Protein AF-A0A954HHP6-F1 (afdb_monomer_lite)

Secondary structure (DSSP, 8-state):
---------TTB----TTTEEEETTEEEEE-SSSS-EEEEEE-SSTTEEEEEETTEEEEEEE--TT--EEEEEESS--EEEEEE-SS-EEEEEEESS-EEE--SS--EEEEEESS-EEEEEESS-EEEEEESS-EEEEEES--EEEEEEE--EEEEEESS-EEEEEEE--EEEEEES--EEE-S-----TTS------------S---SS-----EE-SSS-----TT----SSS---EEE--BS--EEE---PPPS---TT----

Sequence (266 aa):
ATANVTIQLNNIAVPPPASVYQFGTDLVVRGTTSDDTIYVWSGQTAQNVFVWMNGVFYGGFNVPEDGRTVVYGSDGNDQIYATDARSSVAIFGEAGHDRITGGSESDLLDGGDGVDVIWANGGNDTIRGGRERDYLFGNDGNDVILGGEGNDHMEGGAGLDILIGGRGSDYMKGGDDDDLLIGGYTDFDDSEEIGIGLSIAFSAGRSTAERYEAIFGNQNGPALLSPGLNLHDDFEQDIMCGGTGGNLFFVGSTDSPYGTLEDMYV

Foldseek 3Di:
DDDDDDDDLPAADQPPDPQWDDDPLEIEHEADDQEKEWEWADDPDLQWIWIDMPNHTHDTGGRDLPYEYEYEYHQEEYEYHDAHRPHEYEYAPAHYAYEEEAYAEEYEEHNAHDEYEYHNAHYAYEYEQHAEEYEEHQAYEAYEYEDHHYAYEYEQHAYAYEYAQAHHQYEYEDYAEAYEYENAHDPPDPPDDPPVPPPPPPCPDDDPDDDDWDWDFDQDWFPPPPPPDDPDAPPHHYGYIYYHYRYTYTYDHDDDPDDPPDPDDD

Structure (mmCIF, N/CA/C/O backbone):
data_AF-A0A954HHP6-F1
#
_entry.id   AF-A0A954HHP6-F1
#
loop_
_atom_site.group_PDB
_atom_site.id
_atom_site.type_symbol
_atom_site.label_atom_id
_atom_site.label_alt_id
_atom_site.label_comp_id
_atom_site.label_asym_id
_atom_site.label_entity_id
_atom_site.label_seq_id
_atom_site.pdbx_PDB_ins_code
_atom_site.Cartn_x
_atom_site.Cartn_y
_atom_site.Cartn_z
_atom_site.occupancy
_atom_site.B_iso_or_equiv
_atom_site.auth_seq_id
_atom_site.auth_comp_id
_atom_site.auth_asym_id
_atom_site.auth_atom_id
_atom_site.pdbx_PDB_model_num
ATOM 1 N N . ALA A 1 1 ? 19.913 -2.965 36.308 1.00 51.62 1 ALA A N 1
ATOM 2 C CA . ALA A 1 1 ? 18.573 -2.663 36.841 1.00 51.62 1 ALA A CA 1
ATOM 3 C C . ALA A 1 1 ? 17.604 -2.774 35.680 1.00 51.62 1 ALA A C 1
ATOM 5 O O . ALA A 1 1 ? 17.811 -2.094 34.686 1.00 51.62 1 ALA A O 1
ATOM 6 N N . THR A 1 2 ? 16.640 -3.685 35.746 1.00 46.06 2 THR A N 1
ATOM 7 C CA . THR A 1 2 ? 15.555 -3.773 34.765 1.00 46.06 2 THR A CA 1
ATOM 8 C C . THR A 1 2 ? 14.583 -2.633 35.047 1.00 46.06 2 THR A C 1
ATOM 10 O O . THR A 1 2 ? 13.988 -2.572 36.121 1.00 46.06 2 THR A O 1
ATOM 13 N N . ALA A 1 3 ? 14.500 -1.670 34.130 1.00 49.69 3 ALA A N 1
ATOM 14 C CA . ALA A 1 3 ? 13.493 -0.623 34.196 1.00 49.69 3 ALA A CA 1
ATOM 15 C C . ALA A 1 3 ? 12.177 -1.219 33.692 1.00 49.69 3 ALA A C 1
ATOM 17 O O . ALA A 1 3 ? 12.041 -1.518 32.510 1.00 49.69 3 ALA A O 1
ATOM 18 N N . ASN A 1 4 ? 11.226 -1.426 34.599 1.00 46.69 4 ASN A N 1
ATOM 19 C CA . ASN A 1 4 ? 9.867 -1.778 34.215 1.00 46.69 4 ASN A CA 1
ATOM 20 C C . ASN A 1 4 ? 9.158 -0.482 33.818 1.00 46.69 4 ASN A C 1
ATOM 22 O O . ASN A 1 4 ? 8.911 0.373 34.670 1.00 46.69 4 ASN A O 1
ATOM 26 N N . VAL A 1 5 ? 8.867 -0.321 32.529 1.00 52.53 5 VAL A N 1
ATOM 27 C CA . VAL A 1 5 ? 7.983 0.743 32.048 1.00 52.53 5 VAL A CA 1
ATOM 28 C C . VAL A 1 5 ? 6.554 0.236 32.189 1.00 52.53 5 VAL A C 1
ATOM 30 O O . VAL A 1 5 ? 6.144 -0.695 31.502 1.00 52.53 5 VAL A O 1
ATOM 33 N N . THR A 1 6 ? 5.797 0.826 33.109 1.00 48.38 6 THR A N 1
ATOM 34 C CA . THR A 1 6 ? 4.361 0.568 33.238 1.00 48.38 6 THR A CA 1
ATOM 35 C C . THR A 1 6 ? 3.624 1.521 32.306 1.00 48.38 6 THR A C 1
ATOM 37 O O . THR A 1 6 ? 3.528 2.712 32.597 1.00 48.38 6 THR A O 1
ATOM 40 N N . ILE A 1 7 ? 3.100 1.013 31.192 1.00 56.72 7 ILE A N 1
ATOM 41 C CA . ILE A 1 7 ? 2.193 1.779 30.332 1.00 56.72 7 ILE A CA 1
ATOM 42 C C . ILE A 1 7 ? 0.807 1.740 30.987 1.00 56.72 7 ILE A C 1
ATOM 44 O O . ILE A 1 7 ? 0.169 0.691 31.050 1.00 56.72 7 ILE A O 1
ATOM 48 N N . GLN A 1 8 ? 0.351 2.871 31.530 1.00 53.75 8 GLN A N 1
ATOM 49 C CA . GLN A 1 8 ? -1.034 3.023 31.975 1.00 53.75 8 GLN A CA 1
ATOM 50 C C . GLN A 1 8 ? -1.909 3.402 30.777 1.00 53.75 8 GLN A C 1
ATOM 52 O O . GLN A 1 8 ? -1.788 4.498 30.232 1.00 53.75 8 GLN A O 1
ATOM 57 N N . LEU A 1 9 ? -2.804 2.499 30.381 1.00 58.81 9 LEU A N 1
ATOM 58 C CA . LEU A 1 9 ? -3.796 2.734 29.333 1.00 58.81 9 LEU A CA 1
ATOM 59 C C . LEU A 1 9 ? -4.946 3.570 29.909 1.00 58.81 9 LEU A C 1
ATOM 61 O O . LEU A 1 9 ? -5.970 3.042 30.333 1.00 58.81 9 LEU A O 1
ATOM 65 N N . ASN A 1 10 ? -4.754 4.885 29.989 1.00 47.25 10 ASN A N 1
ATOM 66 C CA . ASN A 1 10 ? -5.688 5.781 30.680 1.00 47.25 10 ASN A CA 1
ATOM 67 C C . ASN A 1 10 ? -6.950 6.149 29.876 1.00 47.25 10 ASN A C 1
ATOM 69 O O . ASN A 1 10 ? -7.769 6.897 30.389 1.00 47.25 10 ASN A O 1
ATOM 73 N N . ASN A 1 11 ? -7.143 5.590 28.677 1.00 47.56 11 ASN A N 1
ATOM 74 C CA . ASN A 1 11 ? -8.318 5.796 27.822 1.00 47.56 11 ASN A CA 1
ATOM 75 C C . ASN A 1 11 ? -8.679 4.496 27.079 1.00 47.56 11 ASN A C 1
ATOM 77 O O . ASN A 1 11 ? -8.639 4.449 25.851 1.00 47.56 11 ASN A O 1
ATOM 81 N N . ILE A 1 12 ? -8.998 3.424 27.812 1.00 51.41 12 ILE A N 1
ATOM 82 C CA . ILE A 1 12 ? -9.653 2.257 27.203 1.00 51.41 12 ILE A CA 1
ATOM 83 C C . ILE A 1 12 ? -11.088 2.690 26.900 1.00 51.41 12 ILE A C 1
ATOM 85 O O . ILE A 1 12 ? -11.962 2.631 27.769 1.00 51.41 12 ILE A O 1
ATOM 89 N N . ALA A 1 13 ? -11.321 3.208 25.696 1.00 50.66 13 ALA A N 1
ATOM 90 C CA . ALA A 1 13 ? -12.682 3.336 25.210 1.00 50.66 13 ALA A CA 1
ATOM 91 C C . ALA A 1 13 ? -13.262 1.923 25.091 1.00 50.66 13 ALA A C 1
ATOM 93 O O . ALA A 1 13 ? -12.551 0.988 24.729 1.00 50.66 13 ALA A O 1
ATOM 94 N N . VAL A 1 14 ? -14.548 1.752 25.397 1.00 53.22 14 VAL A N 1
ATOM 95 C CA . VAL A 1 14 ? -15.280 0.622 24.820 1.00 53.22 14 VAL A CA 1
ATOM 96 C C . VAL A 1 14 ? -15.433 1.010 23.355 1.00 53.22 14 VAL A C 1
ATOM 98 O O . VAL A 1 14 ? -16.163 1.971 23.091 1.00 53.22 14 VAL A O 1
ATOM 101 N N . PRO A 1 15 ? -14.689 0.387 22.428 1.00 52.78 15 PRO A N 1
ATOM 102 C CA . PRO A 1 15 ? -14.754 0.799 21.041 1.00 52.78 15 PRO A CA 1
ATOM 103 C C . PRO A 1 15 ? -16.196 0.648 20.541 1.00 52.78 15 PRO A C 1
ATOM 105 O O . PRO A 1 15 ? -16.917 -0.237 21.023 1.00 52.78 15 PRO A O 1
ATOM 108 N N . PRO A 1 16 ? -16.660 1.503 19.611 1.00 55.28 16 PRO A N 1
ATOM 109 C CA . PRO A 1 16 ? -17.898 1.235 18.901 1.00 55.28 16 PRO A CA 1
ATOM 110 C C . PRO A 1 16 ? -17.837 -0.212 18.392 1.00 55.28 16 PRO A C 1
ATOM 112 O O . PRO A 1 16 ? -16.840 -0.581 17.773 1.00 55.28 16 PRO A O 1
ATOM 115 N N . PRO A 1 17 ? -18.855 -1.051 18.646 1.00 56.34 17 PRO A N 1
ATOM 116 C CA . PRO A 1 17 ? -18.781 -2.498 18.417 1.00 56.34 17 PRO A CA 1
ATOM 117 C C . PRO A 1 17 ? -18.595 -2.918 16.945 1.00 56.34 17 PRO A C 1
ATOM 119 O O . PRO A 1 17 ? -18.626 -4.108 16.656 1.00 56.34 17 PRO A O 1
ATOM 122 N N . ALA A 1 18 ? -18.421 -1.964 16.026 1.00 72.00 18 ALA A N 1
ATOM 123 C CA . ALA A 1 18 ? -18.276 -2.184 14.595 1.00 72.00 18 ALA A CA 1
ATOM 124 C C . ALA A 1 18 ? -16.950 -1.680 13.996 1.00 72.00 18 ALA A C 1
ATOM 126 O O . ALA A 1 18 ? -16.663 -2.046 12.863 1.00 72.00 18 ALA A O 1
ATOM 127 N N . SER A 1 19 ? -16.146 -0.866 14.697 1.00 86.44 19 SER A N 1
ATOM 128 C CA . SER A 1 19 ? -14.908 -0.332 14.101 1.00 86.44 19 SER A CA 1
ATOM 129 C C . SER A 1 19 ? -13.690 -1.217 14.334 1.00 86.44 19 SER A C 1
ATOM 131 O O . SER A 1 19 ? -12.805 -1.245 13.494 1.00 86.44 19 SER A O 1
ATOM 133 N N . VAL A 1 20 ? -13.641 -1.979 15.431 1.00 91.00 20 VAL A N 1
ATOM 134 C CA . VAL A 1 20 ? -12.591 -2.983 15.654 1.00 91.00 20 VAL A CA 1
ATOM 135 C C . VAL A 1 20 ? -13.214 -4.272 16.165 1.00 91.00 20 VAL A C 1
ATOM 137 O O . VAL A 1 20 ? -13.820 -4.291 17.239 1.00 91.00 20 VAL A O 1
ATOM 140 N N . TYR A 1 21 ? -13.092 -5.350 15.396 1.00 89.50 21 TYR A N 1
ATOM 141 C CA . TYR A 1 21 ? -13.703 -6.640 15.716 1.00 89.50 21 TYR A CA 1
ATOM 142 C C . TYR A 1 21 ? -12.949 -7.798 15.060 1.00 89.50 21 TYR A C 1
ATOM 144 O O . TYR A 1 21 ? -12.275 -7.620 14.054 1.00 89.50 21 TYR A O 1
ATOM 152 N N . GLN A 1 22 ? -13.083 -9.004 15.616 1.00 89.25 22 GLN A N 1
ATOM 153 C CA . GLN A 1 22 ? -12.581 -10.211 14.958 1.00 89.25 22 GLN A CA 1
ATOM 154 C C . GLN A 1 22 ? -13.627 -10.811 14.025 1.00 89.25 22 GLN A C 1
ATOM 156 O O . GLN A 1 22 ? -14.808 -10.903 14.378 1.00 89.25 22 GLN A O 1
ATOM 161 N N . PHE A 1 23 ? -13.182 -11.264 12.858 1.00 87.81 23 PHE A N 1
ATOM 162 C CA . PHE A 1 23 ? -13.991 -11.987 11.888 1.00 87.81 23 PHE A CA 1
ATOM 163 C C . PHE A 1 23 ? -13.254 -13.256 11.459 1.00 87.81 23 PHE A C 1
ATOM 165 O O . PHE A 1 23 ? -12.294 -13.211 10.700 1.00 87.81 23 PHE A O 1
ATOM 172 N N . GLY A 1 24 ? -13.690 -14.406 11.978 1.00 89.00 24 GLY A N 1
ATOM 173 C CA . GLY A 1 24 ? -12.919 -15.639 11.822 1.00 89.00 24 GLY A CA 1
ATOM 174 C C . GLY A 1 24 ? -11.578 -15.529 12.550 1.00 89.00 24 GLY A C 1
ATOM 175 O O . GLY A 1 24 ? -11.560 -15.277 13.755 1.00 89.00 24 GLY A O 1
ATOM 176 N N . THR A 1 25 ? -10.483 -15.738 11.824 1.00 89.81 25 THR A N 1
ATOM 177 C CA . THR A 1 25 ? -9.101 -15.581 12.304 1.00 89.81 25 THR A CA 1
ATOM 178 C C . THR A 1 25 ? -8.586 -14.151 12.154 1.00 89.81 25 THR A C 1
ATOM 180 O O . THR A 1 25 ? -7.572 -13.808 12.753 1.00 89.81 25 THR A O 1
ATOM 183 N N . ASP A 1 26 ? -9.295 -13.292 11.424 1.00 90.69 26 ASP A N 1
ATOM 184 C CA . ASP A 1 26 ? -8.817 -11.952 11.107 1.00 90.69 26 ASP A CA 1
ATOM 185 C C . ASP A 1 26 ? -9.252 -10.924 12.150 1.00 90.69 26 ASP A C 1
ATOM 187 O O . ASP A 1 26 ? -10.326 -11.015 12.757 1.00 90.69 26 ASP A O 1
ATOM 191 N N . LEU A 1 27 ? -8.420 -9.903 12.336 1.00 91.94 27 LEU A N 1
ATOM 192 C CA . LEU A 1 27 ? -8.777 -8.676 13.036 1.00 91.94 27 LEU A CA 1
ATOM 193 C C . LEU A 1 27 ? -9.144 -7.619 12.004 1.00 91.94 27 LEU A C 1
ATOM 195 O O . LEU A 1 27 ? -8.311 -7.242 11.193 1.00 91.94 27 LEU A O 1
ATOM 199 N N . VAL A 1 28 ? -10.365 -7.104 12.070 1.00 93.88 28 VAL A N 1
ATOM 200 C CA . VAL A 1 28 ? -10.833 -6.025 11.202 1.00 93.88 28 VAL A CA 1
ATOM 201 C C . VAL A 1 28 ? -10.814 -4.711 11.972 1.00 93.88 28 VAL A C 1
ATOM 203 O O . VAL A 1 28 ? -11.353 -4.629 13.078 1.00 93.88 28 VAL A O 1
ATOM 206 N N . VAL A 1 29 ? -10.216 -3.690 11.367 1.00 94.75 29 VAL A N 1
ATOM 207 C CA . VAL A 1 29 ? -10.132 -2.303 11.830 1.00 94.75 29 VAL A CA 1
ATOM 208 C C . VAL A 1 29 ? -10.746 -1.415 10.747 1.00 94.75 29 VAL A C 1
ATOM 210 O O . VAL A 1 29 ? -10.430 -1.575 9.577 1.00 94.75 29 VAL A O 1
ATOM 213 N N . ARG A 1 30 ? -11.644 -0.503 11.114 1.00 95.50 30 ARG A N 1
ATOM 214 C CA . ARG A 1 30 ? -12.317 0.429 10.199 1.00 95.50 30 ARG A CA 1
ATOM 215 C C . ARG A 1 30 ? -12.231 1.846 10.745 1.00 95.50 30 ARG A C 1
ATOM 217 O O . ARG A 1 30 ? -12.527 2.025 11.933 1.00 95.50 30 ARG A O 1
ATOM 224 N N . GLY A 1 31 ? -11.885 2.810 9.893 1.00 93.06 31 GLY A N 1
ATOM 225 C CA . GLY A 1 31 ? -11.936 4.237 10.196 1.00 93.06 31 GLY A CA 1
ATOM 226 C C . GLY A 1 31 ? -13.278 4.641 10.803 1.00 93.06 31 GLY A C 1
ATOM 227 O O . GLY A 1 31 ? -14.326 4.022 10.585 1.00 93.06 31 GLY A O 1
ATOM 228 N N . THR A 1 32 ? -13.231 5.637 11.680 1.00 90.50 32 THR A N 1
ATOM 229 C CA . THR A 1 32 ? -14.391 6.083 12.470 1.00 90.50 32 THR A CA 1
ATOM 230 C C . THR A 1 32 ? -14.888 7.462 12.077 1.00 90.50 32 THR A C 1
ATOM 232 O O . THR A 1 32 ? -15.969 7.875 12.513 1.00 90.50 32 THR A O 1
ATOM 235 N N . THR A 1 33 ? -14.105 8.174 11.284 1.00 92.50 33 THR A N 1
ATOM 236 C CA . THR A 1 33 ? -14.363 9.511 10.772 1.00 92.50 33 THR A CA 1
ATOM 237 C C . THR A 1 33 ? -14.120 9.517 9.262 1.00 92.50 33 THR A C 1
ATOM 239 O O . THR A 1 33 ? -14.232 8.470 8.638 1.00 92.50 33 THR A O 1
ATOM 242 N N . SER A 1 34 ? -13.932 10.696 8.670 1.00 94.12 34 SER A N 1
ATOM 243 C CA . SER A 1 34 ? -13.463 10.819 7.288 1.00 94.12 34 SER A CA 1
ATOM 244 C C . SER A 1 34 ? -11.946 10.941 7.188 1.00 94.12 34 SER A C 1
ATOM 246 O O . SER A 1 34 ? -11.409 10.649 6.149 1.00 94.12 34 SER A O 1
ATOM 248 N N . ASP A 1 35 ? -11.271 11.482 8.206 1.00 97.12 35 ASP A N 1
ATOM 249 C CA . ASP A 1 35 ? -9.808 11.564 8.224 1.00 97.12 35 ASP A CA 1
ATOM 250 C C . ASP A 1 35 ? -9.349 10.928 9.543 1.00 97.12 35 ASP A C 1
ATOM 252 O O . ASP A 1 35 ? -9.474 11.515 10.627 1.00 97.12 35 ASP A O 1
ATOM 256 N N . ASP A 1 36 ? -8.856 9.705 9.466 1.00 96.25 36 ASP A N 1
ATOM 257 C CA . ASP A 1 36 ? -8.451 8.859 10.570 1.00 96.25 36 ASP A CA 1
ATOM 258 C C . ASP A 1 36 ? -6.925 8.702 10.615 1.00 96.25 36 ASP A C 1
ATOM 260 O O . ASP A 1 36 ? -6.218 8.583 9.620 1.00 96.25 36 ASP A O 1
ATOM 264 N N . THR A 1 37 ? -6.377 8.665 11.826 1.00 97.31 37 THR A N 1
ATOM 265 C CA . THR A 1 37 ? -5.000 8.214 12.061 1.00 97.31 37 THR A CA 1
ATOM 266 C C . THR A 1 37 ? -5.040 6.880 12.784 1.00 97.31 37 THR A C 1
ATOM 268 O O . THR A 1 37 ? -5.404 6.838 13.964 1.00 97.31 37 THR A O 1
ATOM 271 N N . ILE A 1 38 ? -4.650 5.807 12.102 1.00 95.81 38 ILE A N 1
ATOM 272 C CA . ILE A 1 38 ? -4.712 4.422 12.567 1.00 95.81 38 ILE A CA 1
ATOM 273 C C . ILE A 1 38 ? -3.291 3.892 12.777 1.00 95.81 38 ILE A C 1
ATOM 275 O O . ILE A 1 38 ? -2.442 3.959 11.895 1.00 95.81 38 ILE A O 1
ATOM 279 N N . TYR A 1 39 ? -3.040 3.315 13.948 1.00 94.75 39 TYR A N 1
ATOM 280 C CA . TYR A 1 39 ? -1.816 2.582 14.251 1.00 94.75 39 TYR A CA 1
ATOM 281 C C . TYR A 1 39 ? -2.158 1.131 14.562 1.00 94.75 39 TYR A C 1
ATOM 283 O O . TYR A 1 39 ? -2.906 0.848 15.506 1.00 94.75 39 TYR A O 1
ATOM 291 N N . VAL A 1 40 ? -1.552 0.223 13.808 1.00 92.44 40 VAL A N 1
ATOM 292 C CA . VAL A 1 40 ? -1.553 -1.217 14.052 1.00 92.44 40 VAL A CA 1
ATOM 293 C C . VAL A 1 40 ? -0.137 -1.623 14.431 1.00 92.44 40 VAL A C 1
ATOM 295 O O . VAL A 1 40 ? 0.816 -1.420 13.688 1.00 92.44 40 VAL A O 1
ATOM 298 N N . TRP A 1 41 ? 0.018 -2.191 15.621 1.00 89.31 41 TRP A N 1
ATOM 299 C CA . TRP A 1 41 ? 1.330 -2.521 16.167 1.00 89.31 41 TRP A CA 1
ATOM 300 C C . TRP A 1 41 ? 1.350 -3.949 16.690 1.00 89.31 41 TRP A C 1
ATOM 302 O O . TRP A 1 41 ? 0.496 -4.310 17.500 1.00 89.31 41 TRP A O 1
ATOM 312 N N . SER A 1 42 ? 2.334 -4.760 16.293 1.00 84.00 42 SER A N 1
ATOM 313 C CA . SER A 1 42 ? 2.547 -6.068 16.920 1.00 84.00 42 SER A CA 1
ATOM 314 C C . SER A 1 42 ? 3.609 -5.984 18.007 1.00 84.00 42 SER A C 1
ATOM 316 O O . SER A 1 42 ? 4.701 -5.449 17.816 1.00 84.00 42 SER A O 1
ATOM 318 N N . GLY A 1 43 ? 3.301 -6.566 19.166 1.00 72.00 43 GLY A N 1
ATOM 319 C CA . GLY A 1 43 ? 4.235 -6.629 20.283 1.00 72.00 43 GLY A CA 1
ATOM 320 C C . GLY A 1 43 ? 5.392 -7.603 20.068 1.00 72.00 43 GLY A C 1
ATOM 321 O O . GLY A 1 43 ? 5.932 -7.772 18.980 1.00 72.00 43 GLY A O 1
ATOM 322 N N . GLN A 1 44 ? 5.788 -8.296 21.137 1.00 72.94 44 GLN A N 1
ATOM 323 C CA . GLN A 1 44 ? 6.878 -9.286 21.092 1.00 72.94 44 GLN A CA 1
ATOM 324 C C . GLN A 1 44 ? 6.561 -10.519 20.220 1.00 72.94 44 GLN A C 1
ATOM 326 O O . GLN A 1 44 ? 7.426 -11.365 20.018 1.00 72.94 44 GLN A O 1
ATOM 331 N N . THR A 1 45 ? 5.324 -10.646 19.740 1.00 76.19 45 THR A N 1
ATOM 332 C CA . THR A 1 45 ? 4.828 -11.769 18.940 1.00 76.19 45 THR A CA 1
ATOM 333 C C . THR A 1 45 ? 3.906 -11.240 17.847 1.00 76.19 45 THR A C 1
ATOM 335 O O . THR A 1 45 ? 3.106 -10.351 18.140 1.00 76.19 45 THR A O 1
ATOM 338 N N . ALA A 1 46 ? 3.935 -11.859 16.664 1.00 73.75 46 ALA A N 1
ATOM 339 C CA . ALA A 1 46 ? 3.001 -11.609 15.557 1.00 73.75 46 ALA A CA 1
ATOM 340 C C . ALA A 1 46 ? 1.528 -11.652 15.986 1.00 73.75 46 ALA A C 1
ATOM 342 O O . ALA A 1 46 ? 0.719 -10.839 15.569 1.00 73.75 46 ALA A O 1
ATOM 343 N N . GLN A 1 47 ? 1.202 -12.549 16.915 1.00 81.00 47 GLN A N 1
ATOM 344 C CA . GLN A 1 47 ? -0.178 -12.769 17.322 1.00 81.00 47 GLN A CA 1
ATOM 345 C C . GLN A 1 47 ? -0.752 -11.685 18.238 1.00 81.00 47 GLN A C 1
ATOM 347 O O . GLN A 1 47 ? -1.948 -11.687 18.478 1.00 81.00 47 GLN A O 1
ATOM 352 N N . ASN A 1 48 ? 0.058 -10.794 18.819 1.00 86.31 48 ASN A N 1
ATOM 353 C CA . ASN A 1 48 ? -0.440 -9.791 19.766 1.00 86.31 48 ASN A CA 1
ATOM 354 C C . ASN A 1 48 ? -0.439 -8.419 19.103 1.00 86.31 48 ASN A C 1
ATOM 356 O O . ASN A 1 48 ? 0.568 -7.706 19.158 1.00 86.31 48 ASN A O 1
ATOM 360 N N . VAL A 1 49 ? -1.582 -8.075 18.516 1.00 88.69 49 VAL A N 1
ATOM 361 C CA . VAL A 1 49 ? -1.798 -6.841 17.762 1.00 88.69 49 VAL A CA 1
ATOM 362 C C . VAL A 1 49 ? -2.494 -5.813 18.641 1.00 88.69 49 VAL A C 1
ATOM 364 O O . VAL A 1 49 ? -3.482 -6.108 19.305 1.00 88.69 49 VAL A O 1
ATOM 367 N N . PHE A 1 50 ? -1.989 -4.592 18.654 1.00 89.12 50 PHE A N 1
ATOM 368 C CA . PHE A 1 50 ? -2.528 -3.471 19.403 1.00 89.12 50 PHE A CA 1
ATOM 369 C C . PHE A 1 50 ? -2.993 -2.398 18.428 1.00 89.12 50 PHE A C 1
ATOM 371 O O . PHE A 1 50 ? -2.274 -2.072 17.485 1.00 89.12 50 PHE A O 1
ATOM 378 N N . VAL A 1 51 ? -4.180 -1.844 18.675 1.00 91.06 51 VAL A N 1
ATOM 379 C CA . VAL A 1 51 ? -4.802 -0.862 17.779 1.00 91.06 51 VAL A CA 1
ATOM 380 C C . VAL A 1 51 ? -4.995 0.468 18.499 1.00 91.06 51 VAL A C 1
ATOM 382 O O . VAL A 1 51 ? -5.622 0.528 19.564 1.00 91.06 51 VAL A O 1
ATOM 385 N N . TRP A 1 52 ? -4.492 1.542 17.894 1.00 91.56 52 TRP A N 1
ATOM 386 C CA . TRP A 1 52 ? -4.860 2.919 18.219 1.00 91.56 52 TRP A CA 1
ATOM 387 C C . TRP A 1 52 ? -5.488 3.579 17.005 1.00 91.56 52 TRP A C 1
ATOM 389 O O . TRP A 1 52 ? -5.052 3.360 15.883 1.00 91.56 52 TRP A O 1
ATOM 399 N N . MET A 1 53 ? -6.479 4.426 17.240 1.00 92.00 53 MET A N 1
ATOM 400 C CA . MET A 1 53 ? -7.108 5.207 16.184 1.00 92.00 53 MET A CA 1
ATOM 401 C C . MET A 1 53 ? -7.547 6.551 16.753 1.00 92.00 53 MET A C 1
ATOM 403 O O . MET A 1 53 ? -8.142 6.604 17.832 1.00 92.00 53 MET A O 1
ATOM 407 N N . ASN A 1 54 ? -7.183 7.642 16.081 1.00 92.12 54 ASN A N 1
ATOM 408 C CA . ASN A 1 54 ? -7.482 9.023 16.487 1.00 92.12 54 ASN A CA 1
ATOM 409 C C . ASN A 1 54 ? -7.080 9.337 17.940 1.00 92.12 54 ASN A C 1
ATOM 411 O O . ASN A 1 54 ? -7.789 10.012 18.687 1.00 92.12 54 ASN A O 1
ATOM 415 N N . GLY A 1 55 ? -5.938 8.795 18.376 1.00 88.19 55 GLY A N 1
ATOM 416 C CA . GLY A 1 55 ? -5.418 8.955 19.739 1.00 88.19 55 GLY A CA 1
ATOM 417 C C . GLY A 1 55 ? -6.139 8.131 20.816 1.00 88.19 55 GLY A C 1
ATOM 418 O O . GLY A 1 55 ? -5.795 8.232 21.997 1.00 88.19 55 GLY A O 1
ATOM 419 N N . VAL A 1 56 ? -7.111 7.298 20.440 1.00 86.94 56 VAL A N 1
ATOM 420 C CA . VAL A 1 56 ? -7.830 6.382 21.335 1.00 86.94 56 VAL A CA 1
ATOM 421 C C . VAL A 1 56 ? -7.239 4.981 21.218 1.00 86.94 56 VAL A C 1
ATOM 423 O O . VAL A 1 56 ? -6.965 4.508 20.120 1.00 86.94 56 VAL A O 1
ATOM 426 N N . PHE A 1 57 ? -7.043 4.304 22.351 1.00 87.25 57 PHE A N 1
ATOM 427 C CA . PHE A 1 57 ? -6.611 2.908 22.370 1.00 87.25 57 PHE A CA 1
ATOM 428 C C . PHE A 1 57 ? -7.818 1.971 22.301 1.00 87.25 57 PHE A C 1
ATOM 430 O O . PHE A 1 57 ? -8.699 2.042 23.161 1.00 87.25 57 PHE A O 1
ATOM 437 N N . TYR A 1 58 ? -7.829 1.077 21.315 1.00 86.50 58 TYR A N 1
ATOM 438 C CA . TYR A 1 58 ? -8.936 0.152 21.053 1.00 86.50 58 TYR A CA 1
ATOM 439 C C . TYR A 1 58 ? -8.748 -1.214 21.715 1.00 86.50 58 TYR A C 1
ATOM 441 O O . TYR A 1 58 ? -9.730 -1.899 21.995 1.00 86.50 58 TYR A O 1
ATOM 449 N N . GLY A 1 59 ? -7.508 -1.602 22.017 1.00 84.25 59 GLY A N 1
ATOM 450 C CA . GLY A 1 59 ? -7.220 -2.856 22.705 1.00 84.25 59 GLY A CA 1
ATOM 451 C C . GLY A 1 59 ? -6.020 -3.601 22.139 1.00 84.25 59 GLY A C 1
ATOM 452 O O . GLY A 1 59 ? -5.430 -3.206 21.135 1.00 84.25 59 GLY A O 1
ATOM 453 N N . GLY A 1 60 ? -5.666 -4.679 22.839 1.00 86.06 60 GLY A N 1
ATOM 454 C CA . GLY A 1 60 ? -4.779 -5.723 22.340 1.00 86.06 60 GLY A CA 1
ATOM 455 C C . GLY A 1 60 ? -5.613 -6.940 21.947 1.00 86.06 60 GLY A C 1
ATOM 456 O O . GLY A 1 60 ? -6.469 -7.377 22.720 1.00 86.06 60 GLY A O 1
ATOM 457 N N . PHE A 1 61 ? -5.358 -7.476 20.765 1.00 87.06 61 PHE A N 1
ATOM 458 C CA . PHE A 1 61 ? -6.098 -8.554 20.132 1.00 87.06 61 PHE A CA 1
ATOM 459 C C . PHE A 1 61 ? -5.141 -9.697 19.819 1.00 87.06 61 PHE A C 1
ATOM 461 O O . PHE A 1 61 ? -4.001 -9.470 19.411 1.00 87.06 61 PHE A O 1
ATOM 468 N N . ASN A 1 62 ? -5.608 -10.927 20.030 1.00 87.81 62 ASN A N 1
ATOM 469 C CA . ASN A 1 62 ? -4.856 -12.106 19.637 1.00 87.81 62 ASN A CA 1
ATOM 470 C C . ASN A 1 62 ? -5.254 -12.502 18.210 1.00 87.81 62 ASN A C 1
ATOM 472 O O . ASN A 1 62 ? -6.356 -13.012 18.025 1.00 87.81 62 ASN A O 1
ATOM 476 N N . VAL A 1 63 ? -4.398 -12.231 17.229 1.00 87.69 63 VAL A N 1
ATOM 477 C CA . VAL A 1 63 ? -4.574 -12.646 15.831 1.00 87.69 63 VAL A CA 1
ATOM 478 C C . VAL A 1 63 ? -3.838 -13.976 15.643 1.00 87.69 63 VAL A C 1
ATOM 480 O O . VAL A 1 63 ? -2.627 -14.019 15.848 1.00 87.69 63 VAL A O 1
ATOM 483 N N . PRO A 1 64 ? -4.532 -15.086 15.345 1.00 86.31 64 PRO A N 1
ATOM 484 C CA . PRO A 1 64 ? -3.899 -16.366 15.033 1.00 86.31 64 PRO A CA 1
ATOM 485 C C . PRO A 1 64 ? -2.869 -16.273 13.894 1.00 86.31 64 PRO A C 1
ATOM 487 O O . PRO A 1 64 ? -2.908 -15.351 13.092 1.00 86.31 64 PRO A O 1
ATOM 490 N N . GLU A 1 65 ? -1.962 -17.250 13.799 1.00 84.25 65 GLU A N 1
ATOM 491 C CA . GLU A 1 65 ? -0.940 -17.312 12.732 1.00 84.25 65 GLU A CA 1
ATOM 492 C C . GLU A 1 65 ? -1.522 -17.408 11.316 1.00 84.25 65 GLU A C 1
ATOM 494 O O . GLU A 1 65 ? -0.888 -16.965 10.366 1.00 84.25 65 GLU A O 1
ATOM 499 N N . ASP A 1 66 ? -2.707 -18.002 11.175 1.00 85.56 66 ASP A N 1
ATOM 500 C CA . ASP A 1 66 ? -3.465 -18.083 9.925 1.00 85.56 66 ASP A CA 1
ATOM 501 C C . ASP A 1 66 ? -4.415 -16.892 9.720 1.00 85.56 66 ASP A C 1
ATOM 503 O O . ASP A 1 66 ? -5.160 -16.856 8.743 1.00 85.56 66 ASP A O 1
ATOM 507 N N . GLY A 1 67 ? -4.404 -15.932 10.646 1.00 85.38 67 GLY A N 1
ATOM 508 C CA . GLY A 1 67 ? -5.169 -14.698 10.581 1.00 85.38 67 GLY A CA 1
ATOM 509 C C . GLY A 1 67 ? -4.343 -13.507 10.112 1.00 85.38 67 GLY A C 1
ATOM 510 O O . GLY A 1 67 ? -3.113 -13.489 10.173 1.00 85.38 67 GLY A O 1
ATOM 511 N N . ARG A 1 68 ? -5.055 -12.470 9.687 1.00 88.44 68 ARG A N 1
ATOM 512 C CA . ARG A 1 68 ? -4.513 -11.199 9.207 1.00 88.44 68 ARG A CA 1
ATOM 513 C C . ARG A 1 68 ? -5.141 -10.023 9.943 1.00 88.44 68 ARG A C 1
ATOM 515 O O . ARG A 1 68 ? -6.281 -10.099 10.400 1.00 88.44 68 ARG A O 1
ATOM 522 N N . THR A 1 69 ? -4.420 -8.905 10.020 1.00 92.94 69 THR A N 1
ATOM 523 C CA . THR A 1 69 ? -5.060 -7.623 10.353 1.00 92.94 69 THR A CA 1
ATOM 524 C C . THR A 1 69 ? -5.498 -6.926 9.072 1.00 92.94 69 THR A C 1
ATOM 526 O O . THR A 1 69 ? -4.669 -6.631 8.217 1.00 92.94 69 THR A O 1
ATOM 529 N N . VAL A 1 70 ? -6.797 -6.685 8.939 1.00 94.44 70 VAL A N 1
ATOM 530 C CA . VAL A 1 70 ? -7.410 -5.966 7.824 1.00 94.44 70 VAL A CA 1
ATOM 531 C C . VAL A 1 70 ? -7.796 -4.576 8.306 1.00 94.44 70 VAL A C 1
ATOM 533 O O . VAL A 1 70 ? -8.554 -4.446 9.268 1.00 94.44 70 VAL A O 1
ATOM 536 N N . VAL A 1 71 ? -7.281 -3.546 7.653 1.00 96.50 71 VAL A N 1
ATOM 537 C CA . VAL A 1 71 ? -7.530 -2.145 7.969 1.00 96.50 71 VAL A CA 1
ATOM 538 C C . VAL A 1 71 ? -8.234 -1.502 6.789 1.00 96.50 71 VAL A C 1
ATOM 540 O O . VAL A 1 71 ? -7.763 -1.586 5.663 1.00 96.50 71 VAL A O 1
ATOM 543 N N . TYR A 1 72 ? -9.350 -0.855 7.075 1.00 97.12 72 TYR A N 1
ATOM 544 C CA . TYR A 1 72 ? -10.030 0.050 6.167 1.00 97.12 72 TYR A CA 1
ATOM 545 C C . TYR A 1 72 ? -9.871 1.455 6.733 1.00 97.12 72 TYR A C 1
ATOM 547 O O . TYR A 1 72 ? -10.143 1.650 7.926 1.00 97.12 72 TYR A O 1
ATOM 555 N N . GLY A 1 73 ? -9.435 2.392 5.901 1.00 95.38 73 GLY A N 1
ATOM 556 C CA . GLY A 1 73 ? -9.540 3.817 6.157 1.00 95.38 73 GLY A CA 1
ATOM 557 C C . GLY A 1 73 ? -11.007 4.245 6.159 1.00 95.38 73 GLY A C 1
ATOM 558 O O . GLY A 1 73 ? -11.812 3.777 6.982 1.00 95.38 73 GLY A O 1
ATOM 559 N N . SER A 1 74 ? -11.357 5.127 5.238 1.00 95.38 74 SER A N 1
ATOM 560 C CA . SER A 1 74 ? -12.652 5.776 5.091 1.00 95.38 74 SER A CA 1
ATOM 561 C C . SER A 1 74 ? -12.670 6.605 3.795 1.00 95.38 74 SER A C 1
ATOM 563 O O . SER A 1 74 ? -11.798 6.464 2.958 1.00 95.38 74 SER A O 1
ATOM 565 N N . ASP A 1 75 ? -13.672 7.466 3.603 1.00 95.62 75 ASP A N 1
ATOM 566 C CA . ASP A 1 75 ? -13.794 8.273 2.376 1.00 95.62 75 ASP A CA 1
ATOM 567 C C . ASP A 1 75 ? -12.939 9.572 2.381 1.00 95.62 75 ASP A C 1
ATOM 569 O O . ASP A 1 75 ? -13.224 10.496 1.608 1.00 95.62 75 ASP A O 1
ATOM 573 N N . GLY A 1 76 ? -11.988 9.745 3.301 1.00 97.38 76 GLY A N 1
ATOM 574 C CA . GLY A 1 76 ? -11.119 10.928 3.324 1.00 97.38 76 GLY A CA 1
ATOM 575 C C . GLY A 1 76 ? -9.664 10.587 3.625 1.00 97.38 76 GLY A C 1
ATOM 576 O O . GLY A 1 76 ? -9.237 9.468 3.439 1.00 97.38 76 GLY A O 1
ATOM 577 N N . ASN A 1 77 ? -8.865 11.584 4.010 1.00 98.50 77 ASN A N 1
ATOM 578 C CA . ASN A 1 77 ? -7.405 11.478 3.977 1.00 98.50 77 ASN A CA 1
ATOM 579 C C . ASN A 1 77 ? -6.874 10.822 5.251 1.00 98.50 77 ASN A C 1
ATOM 581 O O . ASN A 1 77 ? -6.670 11.474 6.288 1.00 98.50 77 ASN A O 1
ATOM 585 N N . ASP A 1 78 ? -6.588 9.541 5.144 1.00 98.56 78 ASP A N 1
ATOM 586 C CA . ASP A 1 78 ? -6.214 8.686 6.245 1.00 98.56 78 ASP A CA 1
ATOM 587 C C . ASP A 1 78 ? -4.696 8.541 6.383 1.00 98.56 78 ASP A C 1
ATOM 589 O O . ASP A 1 78 ? -3.894 8.672 5.456 1.00 98.56 78 ASP A O 1
ATOM 593 N N . GLN A 1 79 ? -4.260 8.292 7.613 1.00 98.44 79 GLN A N 1
ATOM 594 C CA . GLN A 1 79 ? -2.875 7.964 7.937 1.00 98.44 79 GLN A CA 1
ATOM 595 C C . GLN A 1 79 ? -2.851 6.615 8.636 1.00 98.44 79 GLN A C 1
ATOM 597 O O . GLN A 1 79 ? -3.277 6.502 9.788 1.00 98.44 79 GLN A O 1
ATOM 602 N N . ILE A 1 80 ? -2.332 5.595 7.962 1.00 98.00 80 ILE A N 1
ATOM 603 C CA . ILE A 1 80 ? -2.364 4.212 8.430 1.00 98.00 80 ILE A CA 1
ATOM 604 C C . ILE A 1 80 ? -0.935 3.701 8.595 1.00 98.00 80 ILE A C 1
ATOM 606 O O . ILE A 1 80 ? -0.167 3.625 7.641 1.00 98.00 80 ILE A O 1
ATOM 610 N N . TYR A 1 81 ? -0.580 3.325 9.822 1.00 96.62 81 TYR A N 1
ATOM 611 C CA . TYR A 1 81 ? 0.761 2.872 10.183 1.00 96.62 81 TYR A CA 1
ATOM 612 C C . TYR A 1 81 ? 0.737 1.443 10.730 1.00 96.62 81 TYR A C 1
ATOM 614 O O . TYR A 1 81 ? 0.247 1.211 11.838 1.00 96.62 81 TYR A O 1
ATOM 622 N N . ALA A 1 82 ? 1.333 0.509 9.990 1.00 92.44 82 ALA A N 1
ATOM 623 C CA . ALA A 1 82 ? 1.536 -0.890 10.369 1.00 92.44 82 ALA A CA 1
ATOM 624 C C . ALA A 1 82 ? 3.025 -1.261 10.562 1.00 92.44 82 ALA A C 1
ATOM 626 O O . ALA A 1 82 ? 3.366 -2.436 10.603 1.00 92.44 82 ALA A O 1
ATOM 627 N N . THR A 1 83 ? 3.910 -0.275 10.765 1.00 77.00 83 THR A N 1
ATOM 628 C CA . THR A 1 83 ? 5.390 -0.397 10.730 1.00 77.00 83 THR A CA 1
ATOM 629 C C . THR A 1 83 ? 6.028 -1.478 11.609 1.00 77.00 83 THR A C 1
ATOM 631 O O . THR A 1 83 ? 7.164 -1.871 11.378 1.00 77.00 83 THR A O 1
ATOM 634 N N . ASP A 1 84 ? 5.349 -1.916 12.666 1.00 71.94 84 ASP A N 1
ATOM 635 C CA . ASP A 1 84 ? 5.833 -2.943 13.602 1.00 71.94 84 ASP A CA 1
ATOM 636 C C . ASP A 1 84 ? 4.948 -4.201 13.568 1.00 71.94 84 ASP A C 1
ATOM 638 O O . ASP A 1 84 ? 4.984 -5.027 14.489 1.00 71.94 84 ASP A O 1
ATOM 642 N N . ALA A 1 85 ? 4.086 -4.335 12.560 1.00 71.25 85 ALA A N 1
ATOM 643 C CA . ALA A 1 85 ? 3.306 -5.538 12.348 1.00 71.25 85 ALA A CA 1
ATOM 644 C C . ALA A 1 85 ? 4.255 -6.689 11.994 1.00 71.25 85 ALA A C 1
ATOM 646 O O . ALA A 1 85 ? 5.020 -6.626 11.040 1.00 71.25 85 ALA A O 1
ATOM 647 N N . ARG A 1 86 ? 4.218 -7.746 12.810 1.00 76.81 86 ARG A N 1
ATOM 648 C CA . ARG A 1 86 ? 4.992 -8.988 12.610 1.00 76.81 86 ARG A CA 1
ATOM 649 C C . ARG A 1 86 ? 4.153 -10.069 11.923 1.00 76.81 86 ARG A C 1
ATOM 651 O O . ARG A 1 86 ? 4.436 -11.255 12.045 1.00 76.81 86 ARG A O 1
ATOM 658 N N . SER A 1 87 ? 3.053 -9.652 11.318 1.00 82.88 87 SER A N 1
ATOM 659 C CA . SER A 1 87 ? 2.066 -10.465 10.620 1.00 82.88 87 SER A CA 1
ATOM 660 C C . SER A 1 87 ? 1.618 -9.675 9.406 1.00 82.88 87 SER A C 1
ATOM 662 O O . SER A 1 87 ? 1.461 -8.460 9.543 1.00 82.88 87 SER A O 1
ATOM 664 N N . SER A 1 88 ? 1.312 -10.364 8.306 1.00 86.25 88 SER A N 1
ATOM 665 C CA . SER A 1 88 ? 0.766 -9.715 7.114 1.00 86.25 88 SER A CA 1
ATOM 666 C C . SER A 1 88 ? -0.441 -8.847 7.459 1.00 86.25 88 SER A C 1
ATOM 668 O O . SER A 1 88 ? -1.334 -9.296 8.201 1.00 86.25 88 SER A O 1
ATOM 670 N N . VAL A 1 89 ? -0.508 -7.661 6.876 1.00 92.50 89 VAL A N 1
ATOM 671 C CA . VAL A 1 89 ? -1.669 -6.778 6.911 1.00 92.50 89 VAL A CA 1
ATOM 672 C C . VAL A 1 89 ? -2.332 -6.695 5.536 1.00 92.50 89 VAL A C 1
ATOM 674 O O . VAL A 1 89 ? -1.725 -6.954 4.501 1.00 92.50 89 VAL A O 1
ATOM 677 N N . ALA A 1 90 ? -3.628 -6.394 5.527 1.00 94.94 90 ALA A N 1
ATOM 678 C CA . ALA A 1 90 ? -4.304 -5.859 4.350 1.00 94.94 90 ALA A CA 1
ATOM 679 C C . ALA A 1 90 ? -4.785 -4.458 4.703 1.00 94.94 90 ALA A C 1
ATOM 681 O O . ALA A 1 90 ? -5.520 -4.318 5.678 1.00 94.94 90 ALA A O 1
ATOM 682 N N . ILE A 1 91 ? -4.363 -3.447 3.958 1.00 97.38 91 ILE A N 1
ATOM 683 C CA . ILE A 1 91 ? -4.743 -2.057 4.185 1.00 97.38 91 ILE A CA 1
ATOM 684 C C . ILE A 1 91 ? -5.419 -1.538 2.923 1.00 97.38 91 ILE A C 1
ATOM 686 O O . ILE A 1 91 ? -4.858 -1.667 1.841 1.00 97.38 91 ILE A O 1
ATOM 690 N N . PHE A 1 92 ? -6.599 -0.956 3.098 1.00 97.81 92 PHE A N 1
ATOM 691 C CA . PHE A 1 92 ? -7.370 -0.282 2.062 1.00 97.81 92 PHE A CA 1
ATOM 692 C C . PHE A 1 92 ? -7.574 1.169 2.506 1.00 97.81 92 PHE A C 1
ATOM 694 O O . PHE A 1 92 ? -8.182 1.384 3.562 1.00 97.81 92 PHE A O 1
ATOM 701 N N . GLY A 1 93 ? -7.020 2.126 1.761 1.00 97.75 93 GLY A N 1
ATOM 702 C CA . GLY A 1 93 ? -7.221 3.563 1.970 1.00 97.75 93 GLY A CA 1
ATOM 703 C C . GLY A 1 93 ? -8.669 3.967 1.701 1.00 97.75 93 GLY A C 1
ATOM 704 O O . GLY A 1 93 ? -9.306 4.547 2.574 1.00 97.75 93 GLY A O 1
ATOM 705 N N . GLU A 1 94 ? -9.233 3.408 0.623 1.00 97.56 94 GLU A N 1
ATOM 706 C CA . GLU A 1 94 ? -10.586 3.633 0.092 1.00 97.56 94 GLU A CA 1
ATOM 707 C C . GLU A 1 94 ? -10.656 4.884 -0.784 1.00 97.56 94 GLU A C 1
ATOM 709 O O . GLU A 1 94 ? -10.337 4.785 -1.962 1.00 97.56 94 GLU A O 1
ATOM 714 N N . ALA A 1 95 ? -11.116 6.027 -0.288 1.00 96.75 95 ALA A N 1
ATOM 715 C CA . ALA A 1 95 ? -11.089 7.266 -1.061 1.00 96.75 95 ALA A CA 1
ATOM 716 C C . ALA A 1 95 ? -10.431 8.350 -0.225 1.00 96.75 95 ALA A C 1
ATOM 718 O O . ALA A 1 95 ? -10.728 8.454 0.954 1.00 96.75 95 ALA A O 1
ATOM 719 N N . GLY A 1 96 ? -9.632 9.224 -0.824 1.00 98.25 96 GLY A N 1
ATOM 720 C CA . GLY A 1 96 ? -8.898 10.223 -0.062 1.00 98.25 96 GLY A CA 1
ATOM 721 C C . GLY A 1 96 ? -7.522 10.495 -0.639 1.00 98.25 96 GLY A C 1
ATOM 722 O O . GLY A 1 96 ? -7.248 10.268 -1.805 1.00 98.25 96 GLY A O 1
ATOM 723 N N . HIS A 1 97 ? -6.666 11.109 0.164 1.00 98.62 97 HIS A N 1
ATOM 724 C CA . HIS A 1 97 ? -5.242 11.229 -0.134 1.00 98.62 97 HIS A CA 1
ATOM 725 C C . HIS A 1 97 ? -4.496 10.604 1.028 1.00 98.62 97 HIS A C 1
ATOM 727 O O . HIS A 1 97 ? -4.140 11.277 2.010 1.00 98.62 97 HIS A O 1
ATOM 733 N N . ASP A 1 98 ? -4.309 9.304 0.932 1.00 98.75 98 ASP A N 1
ATOM 734 C CA . ASP A 1 98 ? -3.946 8.461 2.043 1.00 98.75 98 ASP A CA 1
ATOM 735 C C . ASP A 1 98 ? -2.439 8.333 2.185 1.00 98.75 98 ASP A C 1
ATOM 737 O O . ASP A 1 98 ? -1.631 8.499 1.266 1.00 98.75 98 ASP A O 1
ATOM 741 N N . ARG A 1 99 ? -2.022 8.080 3.420 1.00 98.75 99 ARG A N 1
ATOM 742 C CA . ARG A 1 99 ? -0.637 7.766 3.756 1.00 98.75 99 ARG A CA 1
ATOM 743 C C . ARG A 1 99 ? -0.618 6.413 4.421 1.00 98.75 99 ARG A C 1
ATOM 745 O O . ARG A 1 99 ? -0.935 6.301 5.606 1.00 98.75 99 ARG A O 1
ATOM 752 N N . ILE A 1 100 ? -0.202 5.408 3.670 1.00 98.69 100 ILE A N 1
ATOM 753 C CA . ILE A 1 100 ? -0.174 4.021 4.113 1.00 98.69 100 ILE A CA 1
ATOM 754 C C . ILE A 1 100 ? 1.275 3.605 4.340 1.00 98.69 100 ILE A C 1
ATOM 756 O O . ILE A 1 100 ? 2.174 3.871 3.543 1.00 98.69 100 ILE A O 1
ATOM 760 N N . 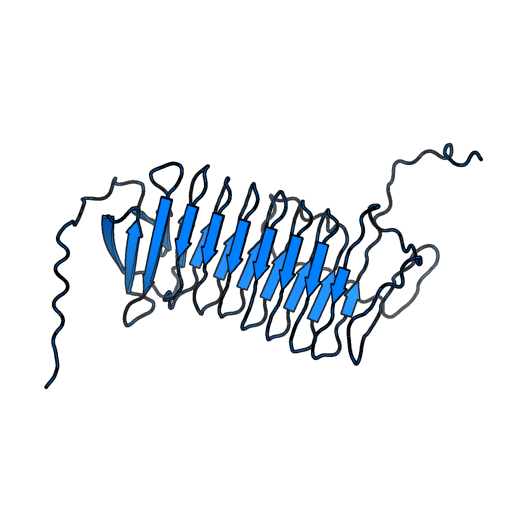THR A 1 101 ? 1.529 2.965 5.472 1.00 97.88 101 THR A N 1
ATOM 761 C CA . THR A 1 101 ? 2.821 2.359 5.777 1.00 97.88 101 THR A CA 1
ATOM 762 C C . THR A 1 101 ? 2.611 0.918 6.228 1.00 97.88 101 THR A C 1
ATOM 764 O O . THR A 1 101 ? 2.011 0.699 7.282 1.00 97.88 101 THR A O 1
ATOM 767 N N . GLY A 1 102 ? 3.110 -0.035 5.439 1.00 96.06 102 GLY A N 1
ATOM 768 C CA . GLY A 1 102 ? 3.106 -1.474 5.702 1.00 96.06 102 GLY A CA 1
ATOM 769 C C . GLY A 1 102 ? 4.050 -1.900 6.830 1.00 96.06 102 GLY A C 1
ATOM 770 O O . GLY A 1 102 ? 4.652 -1.069 7.524 1.00 96.06 102 GLY A O 1
ATOM 771 N N . GLY A 1 103 ? 4.119 -3.205 7.053 1.00 92.12 103 GLY A N 1
ATOM 772 C CA . GLY A 1 103 ? 4.927 -3.886 8.057 1.00 92.12 103 GLY A CA 1
ATOM 773 C C . GLY A 1 103 ? 6.225 -4.460 7.490 1.00 92.12 103 GLY A C 1
ATOM 774 O O . GLY A 1 103 ? 6.829 -3.897 6.594 1.00 92.12 103 GLY A O 1
ATOM 775 N N . SER A 1 104 ? 6.721 -5.537 8.101 1.00 91.06 104 SER A N 1
ATOM 776 C CA . SER A 1 104 ? 7.946 -6.228 7.660 1.00 91.06 104 SER A CA 1
ATOM 777 C C . SER A 1 104 ? 7.674 -7.615 7.063 1.00 91.06 104 SER A C 1
ATOM 779 O O . SER A 1 104 ? 8.577 -8.450 7.007 1.00 91.06 104 SER A O 1
ATOM 781 N N . GLU A 1 105 ? 6.416 -7.908 6.759 1.00 92.06 105 GLU A N 1
ATOM 782 C CA . GLU A 1 105 ? 5.928 -9.190 6.255 1.00 92.06 105 GLU A CA 1
ATOM 783 C C . GLU A 1 105 ? 5.158 -8.938 4.956 1.00 92.06 105 GLU A C 1
ATOM 785 O O . GLU A 1 105 ? 4.817 -7.805 4.674 1.00 92.06 105 GLU A O 1
ATOM 790 N N . SER A 1 106 ? 4.825 -9.991 4.205 1.00 92.19 106 SER A N 1
ATOM 791 C CA . SER A 1 106 ? 4.062 -9.854 2.956 1.00 92.19 106 SER A CA 1
ATOM 792 C C . SER A 1 106 ? 2.670 -9.252 3.155 1.00 92.19 106 SER A C 1
ATOM 794 O O . SER A 1 106 ? 1.745 -9.939 3.610 1.00 92.19 106 SER A O 1
ATOM 796 N N . ASP A 1 107 ? 2.513 -8.010 2.731 1.00 94.62 107 ASP A N 1
ATOM 797 C CA . ASP A 1 107 ? 1.335 -7.184 2.910 1.00 94.62 107 ASP A CA 1
ATOM 798 C C . ASP A 1 107 ? 0.538 -7.002 1.612 1.00 94.62 107 ASP A C 1
ATOM 800 O O . ASP A 1 107 ? 1.016 -7.196 0.494 1.00 94.62 107 ASP A O 1
ATOM 804 N N . LEU A 1 108 ? -0.736 -6.645 1.773 1.00 95.12 108 LEU A N 1
ATOM 805 C CA . LEU A 1 108 ? -1.594 -6.164 0.693 1.00 95.12 108 LEU A CA 1
ATOM 806 C C . LEU A 1 108 ? -1.956 -4.711 0.989 1.00 95.12 108 LEU A C 1
ATOM 808 O O . LEU A 1 108 ? -2.634 -4.454 1.982 1.00 95.12 108 LEU A O 1
ATOM 812 N N . LEU A 1 109 ? -1.529 -3.784 0.145 1.00 97.81 109 LEU A N 1
ATOM 813 C CA . LEU A 1 109 ? -1.710 -2.349 0.337 1.00 97.81 109 LEU A CA 1
ATOM 814 C C . LEU A 1 109 ? -2.434 -1.775 -0.879 1.00 97.81 109 LEU A C 1
ATOM 816 O O . LEU A 1 109 ? -2.006 -1.983 -2.010 1.00 97.81 109 LEU A O 1
ATOM 820 N N . ASP A 1 110 ? -3.534 -1.082 -0.639 1.00 97.88 110 ASP A N 1
ATOM 821 C CA . ASP A 1 110 ? -4.405 -0.524 -1.669 1.00 97.88 110 ASP A CA 1
ATOM 822 C C . ASP A 1 110 ? -4.726 0.921 -1.280 1.00 97.88 110 ASP A C 1
ATOM 824 O O . ASP A 1 110 ? -5.258 1.139 -0.187 1.00 97.88 110 ASP A O 1
ATOM 828 N N . GLY A 1 111 ? -4.321 1.884 -2.108 1.00 98.00 111 GLY A N 1
ATOM 829 C CA . GLY A 1 111 ? -4.598 3.308 -1.907 1.00 98.00 111 GLY A CA 1
ATOM 830 C C . GLY A 1 111 ? -6.072 3.595 -2.156 1.00 98.00 111 GLY A C 1
ATOM 831 O O . GLY A 1 111 ? -6.831 3.831 -1.216 1.00 98.00 111 GLY A O 1
ATOM 832 N N . GLY A 1 112 ? -6.504 3.369 -3.393 1.00 97.06 112 GLY A N 1
ATOM 833 C CA . GLY A 1 112 ? -7.888 3.505 -3.814 1.00 97.06 112 GLY A CA 1
ATOM 834 C C . GLY A 1 112 ? -8.082 4.755 -4.663 1.00 97.06 112 GLY A C 1
ATOM 835 O O . GLY A 1 112 ? -7.392 4.947 -5.659 1.00 97.06 112 GLY A O 1
ATOM 836 N N . ASP A 1 113 ? -9.093 5.563 -4.362 1.00 96.38 113 ASP A N 1
ATOM 837 C CA . ASP A 1 113 ? -9.338 6.805 -5.091 1.00 96.38 113 ASP A CA 1
ATOM 838 C C . ASP A 1 113 ? -8.534 7.967 -4.495 1.00 96.38 113 ASP A C 1
ATOM 840 O O . ASP A 1 113 ? -8.816 8.379 -3.374 1.00 96.38 113 ASP A O 1
ATOM 844 N N . GLY A 1 114 ? -7.705 8.621 -5.309 1.00 98.06 114 GLY A N 1
ATOM 845 C CA . GLY A 1 114 ? -7.060 9.897 -5.002 1.00 98.06 114 GLY A CA 1
ATOM 846 C C . GLY A 1 114 ? -5.546 9.775 -4.833 1.00 98.06 114 GLY A C 1
ATOM 847 O O . GLY A 1 114 ? -4.977 8.711 -4.933 1.00 98.06 114 GLY A O 1
ATOM 848 N N . VAL A 1 115 ? -4.863 10.910 -4.654 1.00 98.62 115 VAL A N 1
ATOM 849 C CA . VAL A 1 115 ? -3.389 10.966 -4.587 1.00 98.62 115 VAL A CA 1
ATOM 850 C C . VAL A 1 115 ? -2.840 10.340 -3.302 1.00 98.62 115 VAL A C 1
ATOM 852 O O . VAL A 1 115 ? -2.731 11.018 -2.268 1.00 98.62 115 VAL A O 1
ATOM 855 N N . ASP A 1 116 ? -2.391 9.096 -3.404 1.00 98.88 116 ASP A N 1
ATOM 856 C CA . ASP A 1 116 ? -1.941 8.295 -2.275 1.00 98.88 116 ASP A CA 1
ATOM 857 C C . ASP A 1 116 ? -0.418 8.200 -2.166 1.00 98.88 116 ASP A C 1
ATOM 859 O O . ASP A 1 116 ? 0.360 8.419 -3.103 1.00 98.88 116 ASP A O 1
ATOM 863 N N . VAL A 1 117 ? 0.045 7.892 -0.953 1.00 98.88 117 VAL A N 1
ATOM 864 C CA . VAL A 1 117 ? 1.448 7.580 -0.688 1.00 98.88 117 VAL A CA 1
ATOM 865 C C . VAL A 1 117 ? 1.561 6.301 0.124 1.00 98.88 117 VAL A C 1
ATOM 867 O O . VAL A 1 117 ? 1.149 6.258 1.287 1.00 98.88 117 VAL A O 1
ATOM 870 N N . ILE A 1 118 ? 2.192 5.285 -0.462 1.00 98.81 118 ILE A N 1
ATOM 871 C CA . ILE A 1 118 ? 2.296 3.946 0.114 1.00 98.81 118 ILE A CA 1
ATOM 872 C C . ILE A 1 118 ? 3.762 3.539 0.254 1.00 98.81 118 ILE A C 1
ATOM 874 O O . ILE A 1 118 ? 4.508 3.504 -0.722 1.00 98.81 118 ILE A O 1
ATOM 878 N N . TRP A 1 119 ? 4.166 3.187 1.476 1.00 98.56 119 TRP A N 1
ATOM 879 C CA . TRP A 1 119 ? 5.456 2.554 1.767 1.00 98.56 119 TRP A CA 1
ATOM 880 C C . TRP A 1 119 ? 5.230 1.155 2.323 1.00 98.56 119 TRP A C 1
ATOM 882 O O . TRP A 1 119 ? 4.718 1.036 3.436 1.00 98.56 119 TRP A O 1
ATOM 892 N N . ALA A 1 120 ? 5.630 0.111 1.603 1.00 97.31 120 ALA A N 1
ATOM 893 C CA . ALA A 1 120 ? 5.419 -1.262 2.064 1.00 97.31 120 ALA A CA 1
ATOM 894 C C . ALA A 1 120 ? 6.445 -1.719 3.119 1.00 97.31 120 ALA A C 1
ATOM 896 O O . ALA A 1 120 ? 6.086 -2.406 4.066 1.00 97.31 120 ALA A O 1
ATOM 897 N N . ASN A 1 121 ? 7.643 -1.125 3.089 1.00 95.62 121 ASN A N 1
ATOM 898 C CA . ASN A 1 121 ? 8.806 -1.367 3.952 1.00 95.62 121 ASN A CA 1
ATOM 899 C C . ASN A 1 121 ? 9.531 -2.685 3.692 1.00 95.62 121 ASN A C 1
ATOM 901 O O . ASN A 1 121 ? 10.634 -2.650 3.162 1.00 95.62 121 ASN A O 1
ATOM 905 N N . GLY A 1 122 ? 9.038 -3.807 4.195 1.00 93.62 122 GLY A N 1
ATOM 906 C CA . GLY A 1 122 ? 9.760 -5.063 4.066 1.00 93.62 122 GLY A CA 1
ATOM 907 C C . GLY A 1 122 ? 8.799 -6.214 3.900 1.00 93.62 122 GLY A C 1
ATOM 908 O O . GLY A 1 122 ? 7.780 -6.240 4.572 1.00 93.62 122 GLY A O 1
ATOM 909 N N . GLY A 1 123 ? 9.179 -7.213 3.118 1.00 95.06 123 GLY A N 1
ATOM 910 C CA . GLY A 1 123 ? 8.281 -8.317 2.794 1.00 95.06 123 GLY A CA 1
ATOM 911 C C . GLY A 1 123 ? 8.121 -8.434 1.290 1.00 95.06 123 GLY A C 1
ATOM 912 O O . GLY A 1 123 ? 8.699 -7.671 0.544 1.00 95.06 123 GLY A O 1
ATOM 913 N N . ASN A 1 124 ? 7.403 -9.457 0.831 1.00 95.00 124 ASN A N 1
ATOM 914 C CA . ASN A 1 124 ? 7.009 -9.505 -0.579 1.00 95.00 124 ASN A CA 1
ATOM 915 C C . ASN A 1 124 ? 5.588 -8.968 -0.656 1.00 95.00 124 ASN A C 1
ATOM 917 O O . ASN A 1 124 ? 4.656 -9.701 -0.290 1.00 95.00 124 ASN A O 1
ATOM 921 N N . ASP A 1 125 ? 5.440 -7.724 -1.070 1.00 97.31 125 ASP A N 1
ATOM 922 C CA . ASP A 1 125 ? 4.214 -6.962 -0.920 1.00 97.31 125 ASP A CA 1
ATOM 923 C C . ASP A 1 125 ? 3.438 -6.871 -2.235 1.00 97.31 125 ASP A C 1
ATOM 925 O O . ASP A 1 125 ? 3.956 -7.044 -3.339 1.00 97.31 125 ASP A O 1
ATOM 929 N N . THR A 1 126 ? 2.131 -6.647 -2.129 1.00 95.50 126 THR A N 1
ATOM 930 C CA . THR A 1 126 ? 1.284 -6.278 -3.268 1.00 95.50 126 THR A CA 1
ATOM 931 C C . THR A 1 126 ? 0.730 -4.889 -3.020 1.00 95.50 126 THR A C 1
ATOM 933 O O . THR A 1 126 ? -0.014 -4.694 -2.060 1.00 95.50 126 THR A O 1
ATOM 936 N N . ILE A 1 127 ? 1.075 -3.949 -3.894 1.00 97.50 127 ILE A N 1
ATOM 937 C CA . ILE A 1 127 ? 0.733 -2.533 -3.789 1.00 97.50 127 ILE A CA 1
ATOM 938 C C . ILE A 1 127 ? -0.141 -2.134 -4.979 1.00 97.50 127 ILE A C 1
ATOM 940 O O . ILE A 1 127 ? 0.210 -2.421 -6.125 1.00 97.50 127 ILE A O 1
ATOM 944 N N . ARG A 1 128 ? -1.255 -1.451 -4.710 1.00 96.31 128 ARG A N 1
ATOM 945 C CA . ARG A 1 128 ? -2.086 -0.772 -5.713 1.00 96.31 128 ARG A CA 1
ATOM 946 C C . ARG A 1 128 ? -2.197 0.707 -5.368 1.00 96.31 128 ARG A C 1
ATOM 948 O O . ARG A 1 128 ? -2.526 1.016 -4.224 1.00 96.31 128 ARG A O 1
ATOM 955 N N . GLY A 1 129 ? -1.900 1.575 -6.332 1.00 96.62 129 GLY A N 1
ATOM 956 C CA . GLY A 1 129 ? -2.167 3.011 -6.231 1.00 96.62 129 GLY A CA 1
ATOM 957 C C . GLY A 1 129 ? -3.659 3.269 -6.344 1.00 96.62 129 GLY A C 1
ATOM 958 O O . GLY A 1 129 ? -4.307 3.533 -5.340 1.00 96.62 129 GLY A O 1
ATOM 959 N N . GLY A 1 130 ? -4.215 2.996 -7.524 1.00 94.75 130 GLY A N 1
ATOM 960 C CA . GLY A 1 130 ? -5.641 3.129 -7.787 1.00 94.75 130 GLY A CA 1
ATOM 961 C C . GLY A 1 130 ? -5.897 4.252 -8.780 1.00 94.75 130 GLY A C 1
ATOM 962 O O . GLY A 1 130 ? -5.518 4.117 -9.942 1.00 94.75 130 GLY A O 1
ATOM 963 N N . ARG A 1 131 ? -6.615 5.305 -8.383 1.00 93.81 131 ARG A N 1
ATOM 964 C CA . ARG A 1 131 ? -6.902 6.457 -9.253 1.00 93.81 131 ARG A CA 1
ATOM 965 C C . ARG A 1 131 ? -6.109 7.682 -8.841 1.00 93.81 131 ARG A C 1
ATOM 967 O O . ARG A 1 131 ? -6.023 8.002 -7.670 1.00 93.81 131 ARG A O 1
ATOM 974 N N . GLU A 1 132 ? -5.831 8.518 -9.835 1.00 96.56 132 GLU A N 1
ATOM 975 C CA . GLU A 1 132 ? -5.041 9.743 -9.718 1.00 96.56 132 GLU A CA 1
ATOM 976 C C . GLU A 1 132 ? -3.545 9.452 -9.567 1.00 96.56 132 GLU A C 1
ATOM 978 O O . GLU A 1 132 ? -3.079 8.390 -9.924 1.00 96.56 132 GLU A O 1
ATOM 983 N N . ARG A 1 133 ? -2.741 10.465 -9.228 1.00 97.56 133 ARG A N 1
ATOM 984 C CA . ARG A 1 133 ? -1.282 10.312 -9.189 1.00 97.56 133 ARG A CA 1
ATOM 985 C C . ARG A 1 133 ? -0.856 9.728 -7.854 1.00 97.56 133 ARG A C 1
ATOM 987 O O . ARG A 1 133 ? -0.890 10.470 -6.873 1.00 97.56 133 ARG A O 1
ATOM 994 N N . ASP A 1 134 ? -0.257 8.549 -7.877 1.00 98.75 134 ASP A N 1
ATOM 995 C CA . ASP A 1 134 ? 0.200 7.876 -6.664 1.00 98.75 134 ASP A CA 1
ATOM 996 C C . ASP A 1 134 ? 1.718 7.841 -6.499 1.00 98.75 134 ASP A C 1
ATOM 998 O O . ASP A 1 134 ? 2.502 8.043 -7.432 1.00 98.75 134 ASP A O 1
ATOM 1002 N N . TYR A 1 135 ? 2.149 7.610 -5.260 1.00 98.75 135 TYR A N 1
ATOM 1003 C CA . TYR A 1 135 ? 3.550 7.452 -4.879 1.00 98.75 135 TYR A CA 1
ATOM 1004 C C . TYR A 1 135 ? 3.744 6.123 -4.147 1.00 98.75 135 TYR A C 1
ATOM 1006 O O . TYR A 1 135 ? 3.433 6.005 -2.960 1.00 98.75 135 TYR A O 1
ATOM 1014 N N . LEU A 1 136 ? 4.293 5.138 -4.851 1.00 98.75 136 LEU A N 1
ATOM 1015 C CA . LEU A 1 136 ? 4.338 3.741 -4.432 1.00 98.75 136 LEU A CA 1
ATOM 1016 C C . LEU A 1 136 ? 5.785 3.279 -4.237 1.00 98.75 136 LEU A C 1
ATOM 1018 O O . LEU A 1 136 ? 6.615 3.395 -5.141 1.00 98.75 136 LEU A O 1
ATOM 1022 N N . PHE A 1 137 ? 6.091 2.755 -3.051 1.00 98.69 137 PHE A N 1
ATOM 1023 C CA . PHE A 1 137 ? 7.436 2.322 -2.673 1.00 98.69 137 PHE A CA 1
ATOM 1024 C C . PHE A 1 137 ? 7.400 0.917 -2.055 1.00 98.69 137 PHE A C 1
ATOM 1026 O O . PHE A 1 137 ? 6.925 0.771 -0.923 1.00 98.69 137 PHE A O 1
ATOM 1033 N N . GLY A 1 138 ? 7.946 -0.078 -2.759 1.00 97.81 138 GLY A N 1
ATOM 1034 C CA . GLY A 1 138 ? 8.112 -1.453 -2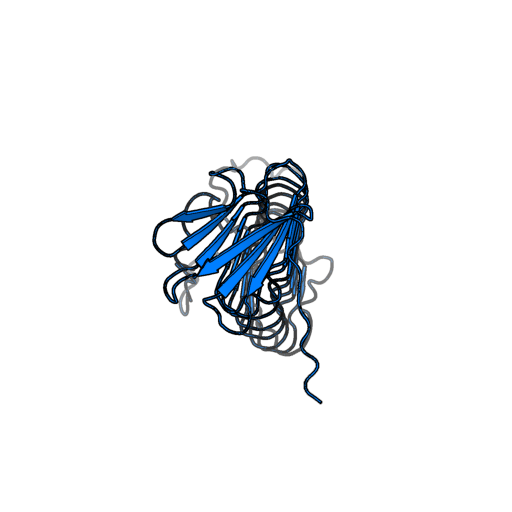.262 1.00 97.81 138 GLY A CA 1
ATOM 1035 C C . GLY A 1 138 ? 9.119 -1.529 -1.113 1.00 97.81 138 GLY A C 1
ATOM 1036 O O . GLY A 1 138 ? 8.758 -1.740 0.044 1.00 97.81 138 GLY A O 1
ATOM 1037 N N . ASN A 1 139 ? 10.333 -1.043 -1.370 1.00 97.62 139 ASN A N 1
ATOM 1038 C CA . ASN A 1 139 ? 11.508 -1.111 -0.496 1.00 97.62 139 ASN A CA 1
ATOM 1039 C C . ASN A 1 139 ? 12.125 -2.519 -0.459 1.00 97.62 139 ASN A C 1
ATOM 1041 O O . ASN A 1 139 ? 12.728 -2.892 -1.451 1.00 97.62 139 ASN A O 1
ATOM 1045 N N . ASP A 1 140 ? 12.130 -3.239 0.666 1.00 96.88 140 ASP A N 1
ATOM 1046 C CA . ASP A 1 140 ? 12.854 -4.514 0.769 1.00 96.88 140 ASP A CA 1
ATOM 1047 C C . ASP A 1 140 ? 11.941 -5.711 0.447 1.00 96.88 140 ASP A C 1
ATOM 1049 O O . ASP A 1 140 ? 11.049 -6.023 1.229 1.00 96.88 140 ASP A O 1
ATOM 1053 N N . GLY A 1 141 ? 12.283 -6.505 -0.564 1.00 96.38 141 GLY A N 1
ATOM 1054 C CA . GLY A 1 141 ? 11.639 -7.774 -0.903 1.00 96.38 141 GLY A CA 1
ATOM 1055 C C . GLY A 1 141 ? 11.210 -7.837 -2.365 1.00 96.38 141 GLY A C 1
ATOM 1056 O O . GLY A 1 141 ? 11.599 -7.000 -3.158 1.00 96.38 141 GLY A O 1
ATOM 1057 N N . ASN A 1 142 ? 10.519 -8.910 -2.753 1.00 94.38 142 ASN A N 1
ATOM 1058 C CA . ASN A 1 142 ? 10.058 -9.081 -4.133 1.00 94.38 142 ASN A CA 1
ATOM 1059 C C . ASN A 1 142 ? 8.621 -8.570 -4.241 1.00 94.38 142 ASN A C 1
ATOM 1061 O O . ASN A 1 142 ? 7.683 -9.306 -3.900 1.00 94.38 142 ASN A O 1
ATOM 1065 N N . ASP A 1 143 ? 8.454 -7.352 -4.730 1.00 97.12 143 ASP A N 1
ATOM 1066 C CA . ASP A 1 143 ? 7.180 -6.647 -4.684 1.00 97.12 143 ASP A CA 1
ATOM 1067 C C . ASP A 1 143 ? 6.426 -6.692 -6.015 1.00 97.12 143 ASP A C 1
ATOM 1069 O O . ASP A 1 143 ? 6.992 -6.810 -7.105 1.00 97.12 143 ASP A O 1
ATOM 1073 N N . VAL A 1 144 ? 5.099 -6.590 -5.931 1.00 94.38 144 VAL A N 1
ATOM 1074 C CA . VAL A 1 144 ? 4.218 -6.353 -7.079 1.00 94.38 144 VAL A CA 1
ATOM 1075 C C . VAL A 1 144 ? 3.551 -5.000 -6.894 1.00 94.38 144 VAL A C 1
ATOM 1077 O O . VAL A 1 144 ? 2.734 -4.834 -5.991 1.00 94.38 144 VAL A O 1
ATOM 1080 N N . ILE A 1 145 ? 3.868 -4.051 -7.770 1.00 95.44 145 ILE A N 1
ATOM 1081 C CA . ILE A 1 145 ? 3.379 -2.674 -7.710 1.00 95.44 145 ILE A CA 1
ATOM 1082 C C . ILE A 1 145 ? 2.552 -2.374 -8.959 1.00 95.44 145 ILE A C 1
ATOM 1084 O O . ILE A 1 145 ? 3.028 -2.526 -10.085 1.00 95.44 145 ILE A O 1
ATOM 1088 N N . LEU A 1 146 ? 1.310 -1.949 -8.744 1.00 93.19 146 LEU A N 1
ATOM 1089 C CA . LEU A 1 146 ? 0.361 -1.545 -9.778 1.00 93.19 146 LEU A CA 1
ATOM 1090 C C . LEU A 1 146 ? 0.031 -0.061 -9.572 1.00 93.19 146 LEU A C 1
ATOM 1092 O O . LEU A 1 146 ? -0.500 0.282 -8.516 1.00 93.19 146 LEU A O 1
ATOM 1096 N N . GLY A 1 147 ? 0.349 0.791 -10.550 1.00 93.06 147 GLY A N 1
ATOM 1097 C CA . GLY A 1 147 ? 0.053 2.229 -10.512 1.00 93.06 147 GLY A CA 1
ATOM 1098 C C . GLY A 1 147 ? -1.448 2.473 -10.585 1.00 93.06 147 GLY A C 1
ATOM 1099 O O . GLY A 1 147 ? -2.062 2.850 -9.592 1.00 93.06 147 GLY A O 1
ATOM 1100 N N . GLY A 1 148 ? -2.061 2.075 -11.699 1.00 89.25 148 GLY A N 1
ATOM 1101 C CA . GLY A 1 148 ? -3.503 2.178 -11.910 1.00 89.25 148 GLY A CA 1
ATOM 1102 C C . GLY A 1 148 ? -3.838 3.239 -12.952 1.00 89.25 148 GLY A C 1
ATOM 1103 O O . GLY A 1 148 ? -3.318 3.194 -14.064 1.00 89.25 148 GLY A O 1
ATOM 1104 N N . GLU A 1 149 ? -4.779 4.133 -12.655 1.00 88.19 149 GLU A N 1
ATOM 1105 C CA . GLU A 1 149 ? -5.085 5.294 -13.493 1.00 88.19 149 GLU A CA 1
ATOM 1106 C C . GLU A 1 149 ? -4.390 6.529 -12.934 1.00 88.19 149 GLU A C 1
ATOM 1108 O O . GLU A 1 149 ? -4.775 6.986 -11.869 1.00 88.19 149 GLU A O 1
ATOM 1113 N N . GLY A 1 150 ? -3.492 7.180 -13.663 1.00 90.00 150 GLY A N 1
ATOM 1114 C CA . GLY A 1 150 ? -2.739 8.240 -13.015 1.00 90.00 150 GLY A CA 1
ATOM 1115 C C . GLY A 1 150 ? -1.576 8.785 -13.800 1.00 90.00 150 GLY A C 1
ATOM 1116 O O . GLY A 1 150 ? -1.633 8.958 -15.003 1.00 90.00 150 GLY A O 1
ATOM 1117 N N . ASN A 1 151 ? -0.568 9.251 -13.084 1.00 91.69 151 ASN A N 1
ATOM 1118 C CA . ASN A 1 151 ? 0.758 9.552 -13.624 1.00 91.69 151 ASN A CA 1
ATOM 1119 C C . ASN A 1 151 ? 1.684 9.264 -12.458 1.00 91.69 151 ASN A C 1
ATOM 1121 O O . ASN A 1 151 ? 2.038 10.193 -11.715 1.00 91.69 151 ASN A O 1
ATOM 1125 N N . ASP A 1 152 ? 1.962 7.992 -12.252 1.00 96.00 152 ASP A N 1
ATOM 1126 C CA . ASP A 1 152 ? 2.353 7.458 -10.960 1.00 96.00 152 ASP A CA 1
ATOM 1127 C C . ASP A 1 152 ? 3.860 7.463 -10.789 1.00 96.00 152 ASP A C 1
ATOM 1129 O O . ASP A 1 152 ? 4.636 7.490 -11.743 1.00 96.00 152 ASP A O 1
ATOM 1133 N N . HIS A 1 153 ? 4.302 7.484 -9.539 1.00 97.38 153 HIS A N 1
ATOM 1134 C CA . HIS A 1 153 ? 5.705 7.348 -9.181 1.00 97.38 153 HIS A CA 1
ATOM 1135 C C . HIS A 1 153 ? 5.889 6.039 -8.433 1.00 97.38 153 HIS A C 1
ATOM 1137 O O . HIS A 1 153 ? 5.451 5.913 -7.293 1.00 97.38 153 HIS A O 1
ATOM 1143 N N . MET A 1 154 ? 6.585 5.090 -9.049 1.00 96.81 154 MET A N 1
ATOM 1144 C CA . MET A 1 154 ? 6.768 3.745 -8.517 1.00 96.81 154 MET A CA 1
ATOM 1145 C C . MET A 1 154 ? 8.248 3.403 -8.366 1.00 96.81 154 MET A C 1
ATOM 1147 O O . MET A 1 154 ? 9.036 3.550 -9.307 1.00 96.81 154 MET A O 1
ATOM 1151 N N . GLU A 1 155 ? 8.624 2.920 -7.184 1.00 97.50 155 GLU A N 1
ATOM 1152 C CA . GLU A 1 155 ? 9.949 2.363 -6.907 1.00 97.50 155 GLU A CA 1
ATOM 1153 C C . GLU A 1 155 ? 9.823 0.968 -6.282 1.00 97.50 155 GLU A C 1
ATOM 1155 O O . GLU A 1 155 ? 9.211 0.842 -5.222 1.00 97.50 155 GLU A O 1
ATOM 1160 N N . GLY A 1 156 ? 10.414 -0.047 -6.922 1.00 96.12 156 GLY A N 1
ATOM 1161 C CA . GLY A 1 156 ? 10.469 -1.426 -6.419 1.00 96.12 156 GLY A CA 1
ATOM 1162 C C . GLY A 1 156 ? 11.338 -1.511 -5.171 1.00 96.12 156 GLY A C 1
ATOM 1163 O O . GLY A 1 156 ? 10.825 -1.611 -4.066 1.00 96.12 156 GLY A O 1
ATOM 1164 N N . GLY A 1 157 ? 12.633 -1.241 -5.313 1.00 96.75 157 GLY A N 1
ATOM 1165 C CA . GLY A 1 157 ? 13.562 -1.183 -4.190 1.00 96.75 157 GLY A CA 1
ATOM 1166 C C . GLY A 1 157 ? 14.632 -2.255 -4.294 1.00 96.75 157 GLY A C 1
ATOM 1167 O O . GLY A 1 157 ? 15.503 -2.139 -5.147 1.00 96.75 157 GLY A O 1
ATOM 1168 N N . ALA A 1 158 ? 14.673 -3.196 -3.363 1.00 95.56 158 ALA A N 1
ATOM 1169 C CA . ALA A 1 158 ? 15.640 -4.279 -3.335 1.00 95.56 158 ALA A CA 1
ATOM 1170 C C . ALA A 1 158 ? 14.922 -5.621 -3.401 1.00 95.56 158 ALA A C 1
ATOM 1172 O O . ALA A 1 158 ? 14.286 -6.010 -2.430 1.00 95.56 158 ALA A O 1
ATOM 1173 N N . GLY A 1 159 ? 15.144 -6.377 -4.470 1.00 92.50 159 GLY A N 1
ATOM 1174 C CA . GLY A 1 159 ? 14.518 -7.672 -4.696 1.00 92.50 159 GLY A CA 1
ATOM 1175 C C . GLY A 1 159 ? 14.060 -7.782 -6.142 1.00 92.50 159 GLY A C 1
ATOM 1176 O O . GLY A 1 159 ? 14.321 -6.915 -6.955 1.00 92.50 159 GLY A O 1
ATOM 1177 N N . LEU A 1 160 ? 13.448 -8.907 -6.499 1.00 88.12 160 LEU A N 1
ATOM 1178 C CA . LEU A 1 160 ? 12.938 -9.123 -7.851 1.00 88.12 160 LEU A CA 1
ATOM 1179 C C . LEU A 1 160 ? 11.531 -8.542 -7.959 1.00 88.12 160 LEU A C 1
ATOM 1181 O O . LEU A 1 160 ? 10.561 -9.236 -7.629 1.00 88.12 160 LEU A O 1
ATOM 1185 N N . ASP A 1 161 ? 11.432 -7.315 -8.458 1.00 92.94 161 ASP A N 1
ATOM 1186 C CA . ASP A 1 161 ? 10.178 -6.569 -8.460 1.00 92.94 161 ASP A CA 1
ATOM 1187 C C . ASP A 1 161 ? 9.419 -6.659 -9.790 1.00 92.94 161 ASP A C 1
ATOM 1189 O O . ASP A 1 161 ? 9.984 -6.836 -10.878 1.00 92.94 161 ASP A O 1
ATOM 1193 N N . ILE A 1 162 ? 8.096 -6.511 -9.711 1.00 89.50 162 ILE A N 1
ATOM 1194 C CA . ILE A 1 162 ? 7.198 -6.354 -10.859 1.00 89.50 162 ILE A CA 1
ATOM 1195 C C . ILE A 1 162 ? 6.462 -5.024 -10.719 1.00 89.50 162 ILE A C 1
ATOM 1197 O O . ILE A 1 162 ? 5.654 -4.854 -9.810 1.00 89.50 162 ILE A O 1
ATOM 1201 N N . LEU A 1 163 ? 6.697 -4.101 -11.650 1.00 90.19 163 LEU A N 1
ATOM 1202 C CA . LEU A 1 163 ? 6.054 -2.788 -11.700 1.00 90.19 163 LEU A CA 1
ATOM 1203 C C . LEU A 1 163 ? 5.197 -2.680 -12.962 1.00 90.19 163 LEU A C 1
ATOM 1205 O O . LEU A 1 163 ? 5.679 -2.927 -14.071 1.00 90.19 163 LEU A O 1
ATOM 1209 N N . ILE A 1 164 ? 3.937 -2.290 -12.792 1.00 88.56 164 ILE A N 1
ATOM 1210 C CA . ILE A 1 164 ? 2.960 -2.116 -13.869 1.00 88.56 164 ILE A CA 1
ATOM 1211 C C . ILE A 1 164 ? 2.351 -0.719 -13.737 1.00 88.56 164 ILE A C 1
ATOM 1213 O O . ILE A 1 164 ? 1.651 -0.470 -12.762 1.00 88.56 164 ILE A O 1
ATOM 1217 N N . GLY A 1 165 ? 2.642 0.171 -14.691 1.00 85.56 165 GLY A N 1
ATOM 1218 C CA . GLY A 1 165 ? 2.188 1.570 -14.732 1.00 85.56 165 GLY A CA 1
ATOM 1219 C C . GLY A 1 165 ? 0.673 1.669 -14.767 1.00 85.56 165 GLY A C 1
ATOM 1220 O O . GLY A 1 165 ? 0.039 1.958 -13.758 1.00 85.56 165 GLY A O 1
ATOM 1221 N N . GLY A 1 166 ? 0.085 1.262 -15.890 1.00 82.56 166 GLY A N 1
ATOM 1222 C CA . GLY A 1 166 ? -1.359 1.297 -16.079 1.00 82.56 166 GLY A CA 1
ATOM 1223 C C . GLY A 1 166 ? -1.725 2.344 -17.119 1.00 82.56 166 GLY A C 1
ATOM 1224 O O . GLY A 1 166 ? -1.211 2.287 -18.232 1.00 82.56 166 GLY A O 1
ATOM 1225 N N . ARG A 1 167 ? -2.686 3.219 -16.816 1.00 80.62 167 ARG A N 1
ATOM 1226 C CA . ARG A 1 167 ? -2.986 4.397 -17.644 1.00 80.62 167 ARG A CA 1
ATOM 1227 C C . ARG A 1 167 ? -2.233 5.572 -17.065 1.00 80.62 167 ARG A C 1
ATOM 1229 O O . ARG A 1 167 ? -2.448 5.879 -15.899 1.00 80.62 167 ARG A O 1
ATOM 1236 N N . GLY A 1 168 ? -1.512 6.311 -17.888 1.00 81.69 168 GLY A N 1
ATOM 1237 C CA . GLY A 1 168 ? -0.789 7.458 -17.374 1.00 81.69 168 GLY A CA 1
ATOM 1238 C C . GLY A 1 168 ? 0.537 7.666 -18.057 1.00 81.69 168 GLY A C 1
ATOM 1239 O O . GLY A 1 168 ? 1.000 6.829 -18.817 1.00 81.69 168 GLY A O 1
ATOM 1240 N N . SER A 1 169 ? 1.175 8.797 -17.764 1.00 83.44 169 SER A N 1
ATOM 1241 C CA . SER A 1 169 ? 2.613 8.941 -17.964 1.00 83.44 169 SER A CA 1
ATOM 1242 C C . SER A 1 169 ? 3.308 8.624 -16.646 1.00 83.44 169 SER A C 1
ATOM 1244 O O . SER A 1 169 ? 3.434 9.498 -15.778 1.00 83.44 169 SER A O 1
ATOM 1246 N N . ASP A 1 170 ? 3.770 7.387 -16.508 1.00 87.94 170 ASP A N 1
ATOM 1247 C CA . ASP A 1 170 ? 4.275 6.871 -15.239 1.00 87.94 170 ASP A CA 1
ATOM 1248 C C . ASP A 1 170 ? 5.794 6.971 -15.137 1.00 87.94 170 ASP A C 1
ATOM 1250 O O . ASP A 1 170 ? 6.547 6.832 -16.103 1.00 87.94 170 ASP A O 1
ATOM 1254 N N . TYR A 1 171 ? 6.283 7.197 -13.924 1.00 88.81 171 TYR A N 1
ATOM 1255 C CA . TYR A 1 171 ? 7.684 7.061 -13.567 1.00 88.81 171 TYR A CA 1
ATOM 1256 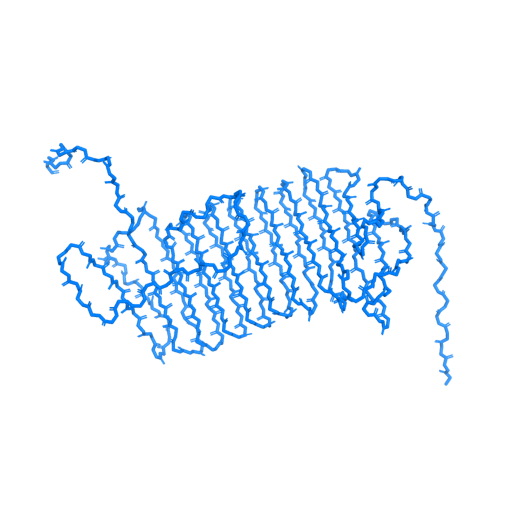C C . TYR A 1 171 ? 7.886 5.757 -12.802 1.00 88.81 171 TYR A C 1
ATOM 1258 O O . TYR A 1 171 ? 7.382 5.583 -11.697 1.00 88.81 171 TYR A O 1
ATOM 1266 N N . MET A 1 172 ? 8.700 4.866 -13.355 1.00 89.19 172 MET A N 1
ATOM 1267 C CA . MET A 1 172 ? 9.003 3.566 -12.770 1.00 89.19 172 MET A CA 1
ATOM 1268 C C . MET A 1 172 ? 10.493 3.384 -12.576 1.00 89.19 172 MET A C 1
ATOM 1270 O O . MET A 1 172 ? 11.294 3.607 -13.489 1.00 89.19 172 MET A O 1
ATOM 1274 N N . LYS A 1 173 ? 10.869 2.889 -11.406 1.00 89.69 173 LYS A N 1
ATOM 1275 C CA . LYS A 1 173 ? 12.230 2.475 -11.102 1.00 89.69 173 LYS A CA 1
ATOM 1276 C C . LYS A 1 173 ? 12.188 1.113 -10.424 1.00 89.69 173 LYS A C 1
ATOM 1278 O O . LYS A 1 173 ? 11.628 1.021 -9.346 1.00 89.69 173 LYS A O 1
ATOM 1283 N N . GLY A 1 174 ? 12.786 0.098 -11.046 1.00 85.25 174 GLY A N 1
ATOM 1284 C CA . GLY A 1 174 ? 12.851 -1.254 -10.475 1.00 85.25 174 GLY A CA 1
ATOM 1285 C C . GLY A 1 174 ? 13.674 -1.245 -9.193 1.00 85.25 174 GLY A C 1
ATOM 1286 O O . GLY A 1 174 ? 13.149 -1.004 -8.118 1.00 85.25 174 GLY A O 1
ATOM 1287 N N . GLY A 1 175 ? 14.991 -1.269 -9.325 1.00 88.50 175 GLY A N 1
ATOM 1288 C CA . GLY A 1 175 ? 15.865 -1.046 -8.184 1.00 88.50 175 GLY A CA 1
ATOM 1289 C C . GLY A 1 175 ? 17.051 -1.978 -8.252 1.00 88.50 175 GLY A C 1
ATOM 1290 O O . GLY A 1 175 ? 17.677 -2.082 -9.306 1.00 88.50 175 GLY A O 1
ATOM 1291 N N . ASP A 1 176 ? 17.435 -2.558 -7.128 1.00 87.44 176 ASP A N 1
ATOM 1292 C CA . ASP A 1 176 ? 18.431 -3.621 -7.119 1.00 87.44 176 ASP A CA 1
ATOM 1293 C C . ASP A 1 176 ? 17.817 -4.929 -7.630 1.00 87.44 176 ASP A C 1
ATOM 1295 O O . ASP A 1 176 ? 16.640 -5.157 -7.430 1.00 87.44 176 ASP A O 1
ATOM 1299 N N . ASP A 1 177 ? 18.640 -5.790 -8.235 1.00 85.06 177 ASP A N 1
ATOM 1300 C CA . ASP A 1 177 ? 18.249 -7.057 -8.870 1.00 85.06 177 ASP A CA 1
ATOM 1301 C C . ASP A 1 177 ? 17.504 -6.914 -10.224 1.00 85.06 177 ASP A C 1
ATOM 1303 O O . ASP A 1 177 ? 17.524 -5.869 -10.883 1.00 85.06 177 ASP A O 1
ATOM 1307 N N . ASP A 1 178 ? 17.054 -8.053 -10.764 1.00 82.88 178 ASP A N 1
ATOM 1308 C CA . ASP A 1 178 ? 16.497 -8.183 -12.114 1.00 82.88 178 ASP A CA 1
ATOM 1309 C C . ASP A 1 178 ? 14.968 -7.994 -12.086 1.00 82.88 178 ASP A C 1
ATOM 1311 O O . ASP A 1 178 ? 14.222 -8.956 -11.889 1.00 82.88 178 ASP A O 1
ATOM 1315 N N . ASP A 1 179 ? 14.506 -6.777 -12.363 1.00 83.25 179 ASP A N 1
ATOM 1316 C CA . ASP A 1 179 ? 13.092 -6.393 -12.297 1.00 83.25 179 ASP A CA 1
ATOM 1317 C C . ASP A 1 179 ? 12.353 -6.518 -13.636 1.00 83.25 179 ASP A C 1
ATOM 1319 O O . ASP A 1 179 ? 12.939 -6.536 -14.733 1.00 83.25 179 ASP A O 1
ATOM 1323 N N . LEU A 1 180 ? 11.023 -6.533 -13.542 1.00 84.31 180 LEU A N 1
ATOM 1324 C CA . LEU A 1 180 ? 10.082 -6.476 -14.655 1.00 84.31 180 LEU A CA 1
ATOM 1325 C C . LEU A 1 180 ? 9.269 -5.178 -14.604 1.00 84.31 180 LEU A C 1
ATOM 1327 O O . LEU A 1 180 ? 8.434 -5.009 -13.722 1.00 84.31 180 LEU A O 1
ATOM 1331 N N . LEU A 1 181 ? 9.460 -4.292 -15.583 1.00 84.12 181 LEU A N 1
ATOM 1332 C CA . LEU A 1 181 ? 8.734 -3.019 -15.680 1.00 84.12 181 LEU A CA 1
ATOM 1333 C C . LEU A 1 181 ? 7.836 -3.001 -16.922 1.00 84.12 181 LEU A C 1
ATOM 1335 O O . LEU A 1 181 ? 8.298 -3.294 -18.029 1.00 84.12 181 LEU A O 1
ATOM 1339 N N . ILE A 1 182 ? 6.564 -2.643 -16.740 1.00 82.62 182 ILE A N 1
ATOM 1340 C CA . ILE A 1 182 ? 5.533 -2.586 -17.783 1.00 82.62 182 ILE A CA 1
ATOM 1341 C C . ILE A 1 182 ? 4.844 -1.217 -17.720 1.00 82.62 182 ILE A C 1
ATOM 1343 O O . ILE A 1 182 ? 4.124 -0.963 -16.768 1.00 82.62 182 ILE A O 1
ATOM 1347 N N . GLY A 1 183 ? 5.051 -0.340 -18.707 1.00 71.56 183 GLY A N 1
ATOM 1348 C CA . GLY A 1 183 ? 4.468 1.019 -18.686 1.00 71.56 183 GLY A CA 1
ATOM 1349 C C . GLY A 1 183 ? 3.032 1.140 -19.183 1.00 71.56 183 GLY A C 1
ATOM 1350 O O . GLY A 1 183 ? 2.269 1.926 -18.653 1.00 71.56 183 GLY A O 1
ATOM 1351 N N . GLY A 1 184 ? 2.633 0.296 -20.135 1.00 66.00 184 GLY A N 1
ATOM 1352 C CA . GLY A 1 184 ? 1.338 0.437 -20.801 1.00 66.00 184 GLY A CA 1
ATOM 1353 C C . GLY A 1 184 ? 0.165 -0.279 -20.129 1.00 66.00 184 GLY A C 1
ATOM 1354 O O . GLY A 1 184 ? 0.314 -1.059 -19.181 1.00 66.00 184 GLY A O 1
ATOM 1355 N N . TYR A 1 185 ? -1.010 -0.078 -20.731 1.00 61.00 185 TYR A N 1
ATOM 1356 C CA . TYR A 1 185 ? -2.282 -0.632 -20.282 1.00 61.00 185 TYR A CA 1
ATOM 1357 C C . TYR A 1 185 ? -2.219 -2.151 -20.106 1.00 61.00 185 TYR A C 1
ATOM 1359 O O . TYR A 1 185 ? -2.012 -2.922 -21.050 1.00 61.00 185 TYR A O 1
ATOM 1367 N N . THR A 1 186 ? -2.495 -2.594 -18.889 1.00 51.44 186 THR A N 1
ATOM 1368 C CA . THR A 1 186 ? -2.935 -3.957 -18.628 1.00 51.44 186 THR A CA 1
ATOM 1369 C C . THR A 1 186 ? -4.406 -3.853 -18.244 1.00 51.44 186 THR A C 1
ATOM 1371 O O . THR A 1 186 ? -4.777 -3.026 -17.423 1.00 51.44 186 THR A O 1
ATOM 1374 N N . ASP A 1 187 ? -5.270 -4.626 -18.901 1.00 48.88 187 ASP A N 1
ATOM 1375 C CA . ASP A 1 187 ? -6.731 -4.622 -18.700 1.00 48.88 187 ASP A CA 1
ATOM 1376 C C . ASP A 1 187 ? -7.119 -5.268 -17.350 1.00 48.88 187 ASP A C 1
ATOM 1378 O O . ASP A 1 187 ? -8.033 -6.088 -17.276 1.00 48.88 187 ASP A O 1
ATOM 1382 N N . PHE A 1 188 ? -6.363 -4.985 -16.283 1.00 48.06 188 PHE A N 1
ATOM 1383 C CA . PHE A 1 188 ? -6.714 -5.377 -14.925 1.00 48.06 188 PHE A CA 1
ATOM 1384 C C . PHE A 1 188 ? -7.845 -4.457 -14.469 1.00 48.06 188 PHE A C 1
ATOM 1386 O O . PHE A 1 188 ? -7.623 -3.440 -13.831 1.00 48.06 188 PHE A O 1
ATOM 1393 N N . ASP A 1 189 ? -9.063 -4.799 -14.877 1.00 44.38 189 ASP A N 1
ATOM 1394 C CA . ASP A 1 189 ? -10.295 -4.207 -14.370 1.00 44.38 189 ASP A CA 1
ATOM 1395 C C . ASP A 1 189 ? -10.279 -4.308 -12.828 1.00 44.38 189 ASP A C 1
ATOM 1397 O O . ASP A 1 189 ? -10.104 -5.407 -12.290 1.00 44.38 189 ASP A O 1
ATOM 1401 N N . ASP A 1 190 ? -10.468 -3.183 -12.126 1.00 47.25 190 ASP A N 1
ATOM 1402 C CA . ASP A 1 190 ? -10.320 -2.976 -10.664 1.00 47.25 190 ASP A CA 1
ATOM 1403 C C . ASP A 1 190 ? -11.209 -3.879 -9.766 1.00 47.25 190 ASP A C 1
ATOM 1405 O O . ASP A 1 190 ? -11.368 -3.643 -8.569 1.00 47.25 190 ASP A O 1
ATOM 1409 N N . SER A 1 191 ? -11.865 -4.903 -10.321 1.00 41.28 191 SER A N 1
ATOM 1410 C CA . SER A 1 191 ? -12.884 -5.714 -9.650 1.00 41.28 191 SER A CA 1
ATOM 1411 C C . SER A 1 191 ? -12.654 -7.228 -9.665 1.00 41.28 191 SER A C 1
ATOM 1413 O O . SER A 1 191 ? -13.419 -7.948 -9.015 1.00 41.28 191 SER A O 1
ATOM 1415 N N . GLU A 1 192 ? -11.613 -7.736 -10.332 1.00 41.81 192 GLU A N 1
ATOM 1416 C CA . GLU A 1 192 ? -11.252 -9.158 -10.269 1.00 41.81 192 GLU A CA 1
ATOM 1417 C C . GLU A 1 192 ? -9.980 -9.373 -9.441 1.00 41.81 192 GLU A C 1
ATOM 1419 O O . GLU A 1 192 ? -8.911 -8.837 -9.713 1.00 41.81 192 GLU A O 1
ATOM 1424 N N . GLU A 1 193 ? -10.141 -10.174 -8.385 1.00 39.41 193 GLU A N 1
ATOM 1425 C CA . GLU A 1 193 ? -9.101 -10.758 -7.541 1.00 39.41 193 GLU A CA 1
ATOM 1426 C C . GLU A 1 193 ? -7.796 -10.985 -8.322 1.00 39.41 193 GLU A C 1
ATOM 1428 O O . GLU A 1 193 ? -7.789 -11.721 -9.312 1.00 39.41 193 GLU A O 1
ATOM 1433 N N . ILE A 1 194 ? -6.686 -10.388 -7.861 1.00 39.91 194 ILE A N 1
ATOM 1434 C CA . ILE A 1 194 ? -5.338 -10.687 -8.367 1.00 39.91 194 ILE A CA 1
ATOM 1435 C C . ILE A 1 194 ? -4.993 -12.133 -7.988 1.00 39.91 194 ILE A C 1
ATOM 1437 O O . ILE A 1 194 ? -4.243 -12.425 -7.060 1.00 39.91 194 ILE A O 1
ATOM 1441 N N . GLY A 1 195 ? -5.552 -13.078 -8.734 1.00 31.50 195 GLY A N 1
ATOM 1442 C CA . GLY A 1 195 ? -4.854 -14.299 -9.053 1.00 31.50 195 GLY A CA 1
ATOM 1443 C C . GLY A 1 195 ? -3.713 -13.891 -9.968 1.00 31.50 195 GLY A C 1
ATOM 1444 O O . GLY A 1 195 ? -3.959 -13.312 -11.018 1.00 31.50 195 GLY A O 1
ATOM 1445 N N . ILE A 1 196 ? -2.481 -14.183 -9.556 1.00 35.56 196 ILE A N 1
ATOM 1446 C CA . ILE A 1 196 ? -1.187 -13.968 -10.237 1.00 35.56 196 ILE A CA 1
ATOM 1447 C C . ILE A 1 196 ? -1.065 -14.606 -11.644 1.00 35.56 196 IL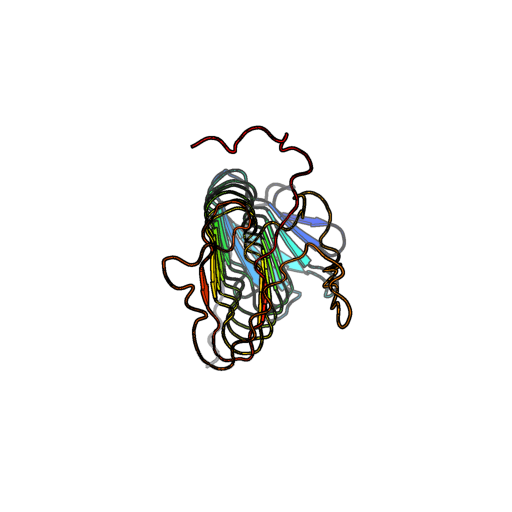E A C 1
ATOM 1449 O O . ILE A 1 196 ? -0.014 -15.106 -12.042 1.00 35.56 196 ILE A O 1
ATOM 1453 N N . GLY A 1 197 ? -2.133 -14.614 -12.436 1.00 29.11 197 GLY A N 1
ATOM 1454 C CA . GLY A 1 197 ? -2.170 -14.988 -13.837 1.00 29.11 197 GLY A CA 1
ATOM 1455 C C . GLY A 1 197 ? -1.590 -13.893 -14.721 1.00 29.11 197 GLY A C 1
ATOM 1456 O O . GLY A 1 197 ? -2.209 -13.530 -15.718 1.00 29.11 197 GLY A O 1
ATOM 1457 N N . LEU A 1 198 ? -0.393 -13.399 -14.394 1.00 38.38 198 LEU A N 1
ATOM 1458 C CA . LEU A 1 198 ? 0.426 -12.678 -15.353 1.00 38.38 198 LEU A CA 1
ATOM 1459 C C . LEU A 1 198 ? 0.762 -13.673 -16.472 1.00 38.38 198 LEU A C 1
ATOM 1461 O O . LEU A 1 198 ? 1.696 -14.472 -16.379 1.00 38.38 198 LEU A O 1
ATOM 1465 N N . SER A 1 199 ? -0.055 -13.683 -17.526 1.00 34.00 199 SER A N 1
ATOM 1466 C CA . SER A 1 199 ? 0.232 -14.431 -18.747 1.00 34.00 199 SER A CA 1
ATOM 1467 C C . SER A 1 199 ? 1.339 -13.703 -19.505 1.00 34.00 199 SER A C 1
ATOM 1469 O O . SER A 1 199 ? 1.094 -13.120 -20.558 1.00 34.00 199 SER A O 1
ATOM 1471 N N . ILE A 1 200 ? 2.572 -13.743 -18.984 1.00 37.22 200 ILE A N 1
ATOM 1472 C CA . ILE A 1 200 ? 3.759 -13.416 -19.778 1.00 37.22 200 ILE A CA 1
ATOM 1473 C C . ILE A 1 200 ? 3.876 -14.519 -20.830 1.00 37.22 200 ILE A C 1
ATOM 1475 O O . ILE A 1 200 ? 4.446 -15.590 -20.598 1.00 37.22 200 ILE A O 1
ATOM 1479 N N . ALA A 1 201 ? 3.285 -14.298 -22.000 1.00 30.95 201 ALA A N 1
ATOM 1480 C CA . ALA A 1 201 ? 3.530 -15.143 -23.151 1.00 30.95 201 ALA A CA 1
ATOM 1481 C C . ALA A 1 201 ? 4.984 -14.922 -23.593 1.00 30.95 201 ALA A C 1
ATOM 1483 O O . ALA A 1 201 ? 5.260 -14.073 -24.430 1.00 30.95 201 ALA A O 1
ATOM 1484 N N . PHE A 1 202 ? 5.927 -15.704 -23.059 1.00 34.28 202 PHE A N 1
ATOM 1485 C CA . PHE A 1 202 ? 7.268 -15.818 -23.632 1.00 34.28 202 PHE A CA 1
ATOM 1486 C C . PHE A 1 202 ? 7.145 -16.443 -25.030 1.00 34.28 202 PHE A C 1
ATOM 1488 O O . PHE A 1 202 ? 7.270 -17.658 -25.204 1.00 34.28 202 PHE A O 1
ATOM 1495 N N . SER A 1 203 ? 6.881 -15.628 -26.052 1.00 31.66 203 SER A N 1
ATOM 1496 C CA . SER A 1 203 ? 6.931 -16.055 -27.448 1.00 31.66 203 SER A CA 1
ATOM 1497 C C . SER A 1 203 ? 8.389 -16.187 -27.884 1.00 31.66 203 SER A C 1
ATOM 1499 O O . SER A 1 203 ? 8.920 -15.426 -28.691 1.00 31.66 203 SER A O 1
ATOM 1501 N N . ALA A 1 204 ? 9.067 -17.218 -27.382 1.00 30.88 204 ALA A N 1
ATOM 1502 C CA . ALA A 1 204 ? 10.274 -17.731 -28.011 1.00 30.88 204 ALA A CA 1
ATOM 1503 C C . ALA A 1 204 ? 9.887 -18.471 -29.308 1.00 30.88 204 ALA A C 1
ATOM 1505 O O . ALA A 1 204 ? 10.034 -19.687 -29.414 1.00 30.88 204 ALA A O 1
ATOM 1506 N N . GLY A 1 205 ? 9.356 -17.760 -30.307 1.00 30.77 205 GLY A N 1
ATOM 1507 C CA . GLY A 1 205 ? 9.148 -18.329 -31.637 1.00 30.77 205 GLY A CA 1
ATOM 1508 C C . GLY A 1 205 ? 7.937 -17.811 -32.404 1.00 30.77 205 GLY A C 1
ATOM 1509 O O . GLY A 1 205 ? 6.836 -18.322 -32.247 1.00 30.77 205 GLY A O 1
ATOM 1510 N N . ARG A 1 206 ? 8.239 -16.959 -33.394 1.00 31.38 206 ARG A N 1
ATOM 1511 C CA . ARG A 1 206 ? 7.407 -16.503 -34.526 1.00 31.38 206 ARG A CA 1
ATOM 1512 C C . ARG A 1 206 ? 6.446 -15.345 -34.243 1.00 31.38 206 ARG A C 1
ATOM 1514 O O . ARG A 1 206 ? 5.240 -15.516 -34.138 1.00 31.38 206 ARG A O 1
ATOM 1521 N N . SER A 1 207 ? 7.006 -14.144 -34.381 1.00 39.56 207 SER A N 1
ATOM 1522 C CA . SER A 1 207 ? 6.348 -13.033 -35.074 1.00 39.56 207 SER A CA 1
ATOM 1523 C C . SER A 1 207 ? 5.912 -13.502 -36.472 1.00 39.56 207 SER A C 1
ATOM 1525 O O . SER A 1 207 ? 6.721 -13.638 -37.393 1.00 39.56 207 SER A O 1
ATOM 1527 N N . THR A 1 208 ? 4.633 -13.831 -36.629 1.00 36.06 208 THR A N 1
ATOM 1528 C CA . THR A 1 208 ? 3.976 -13.805 -37.937 1.00 36.06 208 THR A CA 1
ATOM 1529 C C . THR A 1 208 ? 3.152 -12.533 -38.007 1.00 36.06 208 THR A C 1
ATOM 1531 O O . THR A 1 208 ? 1.997 -12.564 -37.616 1.00 36.06 208 THR A O 1
ATOM 1534 N N . ALA A 1 209 ? 3.791 -11.475 -38.517 1.00 39.31 209 ALA A N 1
ATOM 1535 C CA . ALA A 1 209 ? 3.218 -10.209 -38.978 1.00 39.31 209 ALA A CA 1
ATOM 1536 C C . ALA A 1 209 ? 2.402 -9.392 -37.944 1.00 39.31 209 ALA A C 1
ATOM 1538 O O . ALA A 1 209 ? 1.480 -9.889 -37.320 1.00 39.31 209 ALA A O 1
ATOM 1539 N N . GLU A 1 210 ? 2.741 -8.101 -37.838 1.00 37.44 210 GLU A N 1
ATOM 1540 C CA . GLU A 1 210 ? 1.973 -7.016 -37.182 1.00 37.44 210 GLU A CA 1
ATOM 1541 C C . GLU A 1 210 ? 2.170 -6.759 -35.675 1.00 37.44 210 GLU A C 1
ATOM 1543 O O . GLU A 1 210 ? 1.600 -5.804 -35.169 1.00 37.44 210 GLU A O 1
ATOM 1548 N N . ARG A 1 211 ? 3.057 -7.472 -34.964 1.00 35.38 211 ARG A N 1
ATOM 1549 C CA . ARG A 1 211 ? 3.415 -7.122 -33.570 1.00 35.38 211 ARG A CA 1
ATOM 1550 C C . ARG A 1 211 ? 4.835 -6.574 -33.451 1.00 35.38 211 ARG A C 1
ATOM 1552 O O . ARG A 1 211 ? 5.794 -7.272 -33.791 1.00 35.38 211 ARG A O 1
ATOM 1559 N N . TYR A 1 212 ? 4.954 -5.341 -32.961 1.00 37.00 212 TYR A N 1
ATOM 1560 C CA . TYR A 1 212 ? 6.210 -4.738 -32.518 1.00 37.00 212 TYR A CA 1
ATOM 1561 C C . TYR A 1 212 ? 6.322 -4.926 -31.003 1.00 37.00 212 TYR A C 1
ATOM 1563 O O . TYR A 1 212 ? 5.811 -4.130 -30.234 1.00 37.00 212 TYR A O 1
ATOM 1571 N N . GLU A 1 213 ? 6.962 -6.012 -30.581 1.00 40.62 213 GLU A N 1
ATOM 1572 C CA . GLU A 1 213 ? 7.249 -6.293 -29.173 1.00 40.62 213 GLU A CA 1
ATOM 1573 C C . GLU A 1 213 ? 8.662 -5.779 -28.884 1.00 40.62 213 GLU A C 1
ATOM 1575 O O . GLU A 1 213 ? 9.657 -6.351 -29.343 1.00 40.62 213 GLU A O 1
ATOM 1580 N N . ALA A 1 214 ? 8.766 -4.626 -28.227 1.00 44.66 214 ALA A N 1
ATOM 1581 C CA . ALA A 1 214 ? 10.056 -4.019 -27.943 1.00 44.66 214 ALA A CA 1
ATOM 1582 C C . ALA A 1 214 ? 10.611 -4.577 -26.623 1.00 44.66 214 ALA A C 1
ATOM 1584 O O . ALA A 1 214 ? 10.418 -4.008 -25.559 1.00 44.66 214 ALA A O 1
ATOM 1585 N N . ILE A 1 215 ? 11.299 -5.721 -26.709 1.00 50.16 215 ILE A N 1
ATOM 1586 C CA . ILE A 1 215 ? 12.073 -6.302 -25.603 1.00 50.16 215 ILE A CA 1
ATOM 1587 C C . ILE A 1 215 ? 13.410 -5.561 -25.517 1.00 50.16 215 ILE A C 1
ATOM 1589 O O . ILE A 1 215 ? 14.292 -5.760 -26.362 1.00 50.16 215 ILE A O 1
ATOM 1593 N N . PHE A 1 216 ? 13.587 -4.737 -24.487 1.00 50.56 216 PHE A N 1
ATOM 1594 C CA . PHE A 1 216 ? 14.879 -4.134 -24.164 1.00 50.56 216 PHE A CA 1
ATOM 1595 C C . PHE A 1 216 ? 15.424 -4.776 -22.889 1.00 50.56 216 PHE A C 1
ATOM 1597 O O . PHE A 1 216 ? 14.914 -4.539 -21.803 1.00 50.56 216 PHE A O 1
ATOM 1604 N N . GLY A 1 217 ? 16.465 -5.600 -23.018 1.00 42.97 217 GLY A N 1
ATOM 1605 C CA . GLY A 1 217 ? 17.268 -6.018 -21.869 1.00 42.97 217 GLY A CA 1
ATOM 1606 C C . GLY A 1 217 ? 18.353 -4.978 -21.628 1.00 42.97 217 GLY A C 1
ATOM 1607 O O . GLY A 1 217 ? 19.160 -4.723 -22.529 1.00 42.97 217 GLY A O 1
ATOM 1608 N N . ASN A 1 218 ? 18.385 -4.367 -20.447 1.00 40.47 218 ASN A N 1
ATOM 1609 C CA . ASN A 1 218 ? 19.483 -3.481 -20.078 1.00 40.47 218 ASN A CA 1
ATOM 1610 C C . ASN A 1 218 ? 20.491 -4.231 -19.203 1.00 40.47 218 ASN A C 1
ATOM 1612 O O . ASN A 1 218 ? 20.111 -5.027 -18.360 1.00 40.47 218 ASN A O 1
ATOM 1616 N N . GLN A 1 219 ? 21.784 -4.009 -19.431 1.00 39.16 219 GLN A N 1
ATOM 1617 C CA . GLN A 1 219 ? 22.848 -4.583 -18.605 1.00 39.16 219 GLN A CA 1
ATOM 1618 C C . GLN A 1 219 ? 23.546 -3.537 -17.733 1.00 39.16 219 GLN A C 1
ATOM 1620 O O . GLN A 1 219 ? 24.352 -3.959 -16.922 1.00 39.16 219 GLN A O 1
ATOM 1625 N N . ASN A 1 220 ? 23.316 -2.223 -17.908 1.00 37.06 220 ASN A N 1
ATOM 1626 C CA . ASN A 1 220 ? 23.897 -1.143 -17.092 1.00 37.06 220 ASN A CA 1
ATOM 1627 C C . ASN A 1 220 ? 23.248 0.236 -17.388 1.00 37.06 220 ASN A C 1
ATOM 1629 O O . ASN A 1 220 ? 23.612 0.887 -18.372 1.00 37.06 220 ASN A O 1
ATOM 1633 N N . GLY A 1 221 ? 22.398 0.742 -16.484 1.00 39.34 221 GLY A N 1
ATOM 1634 C CA . GLY A 1 221 ? 21.926 2.142 -16.453 1.00 39.34 221 GLY A CA 1
ATOM 1635 C C . GLY A 1 221 ? 20.499 2.360 -16.981 1.00 39.34 221 GLY A C 1
ATOM 1636 O O . GLY A 1 221 ? 19.889 1.416 -17.455 1.00 39.34 221 GLY A O 1
ATOM 1637 N N . PRO A 1 222 ? 19.931 3.579 -16.915 1.00 38.22 222 PRO A N 1
ATOM 1638 C CA . PRO A 1 222 ? 18.565 3.840 -17.379 1.00 38.22 222 PRO A CA 1
ATOM 1639 C C . PRO A 1 222 ? 18.421 3.544 -18.877 1.00 38.22 222 PRO A C 1
ATOM 1641 O O . PRO A 1 222 ? 19.259 3.968 -19.680 1.00 38.22 222 PRO A O 1
ATOM 1644 N N . ALA A 1 223 ? 17.337 2.871 -19.272 1.00 42.78 223 ALA A N 1
ATOM 1645 C CA . ALA A 1 223 ? 16.863 2.919 -20.649 1.00 42.78 223 ALA A CA 1
ATOM 1646 C C . ALA A 1 223 ? 16.310 4.333 -20.898 1.00 42.78 223 ALA A C 1
ATOM 1648 O O . ALA A 1 223 ? 15.116 4.583 -20.816 1.00 42.78 223 ALA A O 1
ATOM 1649 N N . LEU A 1 224 ? 17.203 5.300 -21.140 1.00 40.91 224 LEU A N 1
ATOM 1650 C CA . LEU A 1 224 ? 16.806 6.638 -21.568 1.00 40.91 224 LEU A CA 1
ATOM 1651 C C . LEU A 1 224 ? 16.142 6.514 -22.939 1.00 40.91 224 LEU A C 1
ATOM 1653 O O . LEU A 1 224 ? 16.828 6.400 -23.959 1.00 40.91 224 LEU A O 1
ATOM 1657 N N . LEU A 1 225 ? 14.812 6.569 -22.959 1.00 45.81 225 LEU A N 1
ATOM 1658 C CA . LEU A 1 225 ? 14.057 6.884 -24.161 1.00 45.81 225 LEU A CA 1
ATOM 1659 C C . LEU A 1 225 ? 14.581 8.236 -24.660 1.00 45.81 225 LEU A C 1
ATOM 1661 O O . LEU A 1 225 ? 14.434 9.271 -24.009 1.00 45.81 225 LEU A O 1
ATOM 1665 N N . SER A 1 226 ? 15.308 8.231 -25.776 1.00 29.19 226 SER A N 1
ATOM 1666 C CA . SER A 1 226 ? 15.797 9.472 -26.369 1.00 29.19 226 SER A CA 1
ATOM 1667 C C . SER A 1 226 ? 14.599 10.366 -26.706 1.00 29.19 226 SER A C 1
ATOM 1669 O O . SER A 1 226 ? 13.655 9.852 -27.316 1.00 29.19 226 SER A O 1
ATOM 1671 N N . PRO A 1 227 ? 14.621 11.679 -26.403 1.00 30.02 227 PRO A N 1
ATOM 1672 C CA . PRO A 1 227 ? 13.548 12.569 -26.825 1.00 30.02 227 PRO A CA 1
ATOM 1673 C C . PRO A 1 227 ? 13.446 12.522 -28.355 1.00 30.02 227 PRO A C 1
ATOM 1675 O O . PRO A 1 227 ? 14.376 12.922 -29.058 1.00 30.02 227 PRO A O 1
ATOM 1678 N N . GLY A 1 228 ? 12.333 11.987 -28.861 1.00 30.66 228 GLY A N 1
ATOM 1679 C CA . GLY A 1 228 ? 12.059 11.873 -30.295 1.00 30.66 228 GLY A CA 1
ATOM 1680 C C . GLY A 1 228 ? 11.999 10.459 -30.885 1.00 30.66 228 GLY A C 1
ATOM 1681 O O . GLY A 1 228 ? 11.953 10.353 -32.110 1.00 30.66 228 GLY A O 1
ATOM 1682 N N . LEU A 1 229 ? 11.965 9.389 -30.082 1.00 33.62 229 LEU A N 1
ATOM 1683 C CA . LEU A 1 229 ? 11.594 8.055 -30.574 1.00 33.62 229 LEU A CA 1
ATOM 1684 C C . LEU A 1 229 ? 10.220 7.652 -30.012 1.00 33.62 229 LEU A C 1
ATOM 1686 O O . LEU A 1 229 ? 10.134 7.032 -28.961 1.00 33.62 229 LEU A O 1
ATOM 1690 N N . ASN A 1 230 ? 9.153 8.038 -30.719 1.00 38.09 230 ASN A N 1
ATOM 1691 C CA . ASN A 1 230 ? 7.785 7.594 -30.435 1.00 38.09 230 ASN A CA 1
ATOM 1692 C C . ASN A 1 230 ? 7.648 6.103 -30.767 1.00 38.09 230 ASN A C 1
ATOM 1694 O O . ASN A 1 230 ? 7.598 5.732 -31.942 1.00 38.09 230 ASN A O 1
ATOM 1698 N N . LEU A 1 231 ? 7.549 5.265 -29.742 1.00 40.22 231 LEU A N 1
ATOM 1699 C CA . LEU A 1 231 ? 6.982 3.924 -29.842 1.00 40.22 231 LEU A CA 1
ATOM 1700 C C . LEU A 1 231 ? 5.662 3.983 -29.070 1.00 40.22 231 LEU A C 1
ATOM 1702 O O . LEU A 1 231 ? 5.659 3.868 -27.856 1.00 40.22 231 LEU A O 1
ATOM 1706 N N . HIS A 1 232 ? 4.587 4.318 -29.788 1.00 39.47 232 HIS A N 1
ATOM 1707 C CA . HIS A 1 232 ? 3.250 4.529 -29.232 1.00 39.47 232 HIS A CA 1
ATOM 1708 C C . HIS A 1 232 ? 2.674 3.229 -28.640 1.00 39.47 232 HIS A C 1
ATOM 1710 O O . HIS A 1 232 ? 2.371 2.309 -29.401 1.00 39.47 232 HIS A O 1
ATOM 1716 N N . ASP A 1 233 ? 2.461 3.228 -27.326 1.00 48.72 233 ASP A N 1
ATOM 1717 C CA . ASP A 1 233 ? 1.323 2.621 -26.619 1.00 48.72 233 ASP A CA 1
ATOM 1718 C C . ASP A 1 233 ? 0.565 3.773 -25.938 1.00 48.72 233 ASP A C 1
ATOM 1720 O O . ASP A 1 233 ? 1.192 4.803 -25.712 1.00 48.72 233 ASP A O 1
ATOM 1724 N N . ASP A 1 234 ? -0.757 3.642 -25.781 1.00 51.44 234 ASP A N 1
ATOM 1725 C CA . ASP A 1 234 ? -1.774 4.550 -25.180 1.00 51.44 234 ASP A CA 1
ATOM 1726 C C . ASP A 1 234 ? -1.769 6.096 -25.408 1.00 51.44 234 ASP A C 1
ATOM 1728 O O . ASP A 1 234 ? -2.773 6.741 -25.107 1.00 51.44 234 ASP A O 1
ATOM 1732 N N . PHE A 1 235 ? -0.759 6.677 -26.070 1.00 52.81 235 PHE A N 1
ATOM 1733 C CA . PHE A 1 235 ? -0.487 8.122 -26.251 1.00 52.81 235 PHE A CA 1
ATOM 1734 C C . PHE A 1 235 ? 0.136 8.854 -25.049 1.00 52.81 235 PHE A C 1
ATOM 1736 O O . PHE A 1 235 ? 0.368 10.067 -25.161 1.00 52.81 235 PHE A O 1
ATOM 1743 N N . GLU A 1 236 ? 0.485 8.161 -23.970 1.00 61.41 236 GLU A N 1
ATOM 1744 C CA . GLU A 1 236 ? 1.132 8.729 -22.785 1.00 61.41 236 GLU A CA 1
ATOM 1745 C C . GLU A 1 236 ? 2.646 8.402 -22.755 1.00 61.41 236 GLU A C 1
ATOM 1747 O O . GLU A 1 236 ? 3.151 7.622 -23.565 1.00 61.41 236 GLU A O 1
ATOM 1752 N N . GLN A 1 237 ? 3.445 9.144 -21.974 1.00 69.38 237 GLN A N 1
ATOM 1753 C CA . GLN A 1 237 ? 4.917 9.036 -21.986 1.00 69.38 237 GLN A CA 1
ATOM 1754 C C . GLN A 1 237 ? 5.456 8.447 -20.683 1.00 69.38 237 GLN A C 1
ATOM 1756 O O . GLN A 1 237 ? 5.795 9.200 -19.770 1.00 69.38 237 GLN A O 1
ATOM 1761 N N . ASP A 1 238 ? 5.664 7.134 -20.649 1.00 71.75 238 ASP A N 1
ATOM 1762 C CA . ASP A 1 238 ? 6.292 6.484 -19.495 1.00 71.75 238 ASP A CA 1
ATOM 1763 C C . ASP A 1 238 ? 7.807 6.673 -19.441 1.00 71.75 238 ASP A C 1
ATOM 1765 O O . ASP A 1 238 ? 8.529 6.640 -20.446 1.00 71.75 238 ASP A O 1
ATOM 1769 N N . ILE A 1 239 ? 8.317 6.797 -18.221 1.00 76.06 239 ILE A N 1
ATOM 1770 C CA . ILE A 1 239 ? 9.735 6.836 -17.895 1.00 76.06 239 ILE A CA 1
ATOM 1771 C C . ILE A 1 239 ? 10.067 5.604 -17.062 1.00 76.06 239 ILE A C 1
ATOM 1773 O O . ILE A 1 239 ? 9.815 5.558 -15.864 1.00 76.06 239 ILE A O 1
ATOM 1777 N N . MET A 1 240 ? 10.731 4.631 -17.684 1.00 76.56 240 MET A N 1
ATOM 1778 C CA . MET A 1 240 ? 11.235 3.445 -16.996 1.00 76.56 240 MET A CA 1
ATOM 1779 C C . MET A 1 240 ? 12.746 3.517 -16.769 1.00 76.56 240 MET A C 1
ATOM 1781 O O . MET A 1 240 ? 13.544 3.699 -17.694 1.00 76.56 240 MET A O 1
ATOM 1785 N N . CYS A 1 241 ? 13.156 3.330 -15.522 1.00 74.25 241 CYS A N 1
ATOM 1786 C CA . CYS A 1 241 ? 14.541 3.324 -15.088 1.00 74.25 241 CYS A CA 1
ATOM 1787 C C . CYS A 1 241 ? 14.892 1.960 -14.490 1.00 74.25 241 CYS A C 1
ATOM 1789 O O . CYS A 1 241 ? 14.338 1.548 -13.477 1.00 74.25 241 CYS A O 1
ATOM 1791 N N . GLY A 1 242 ? 15.854 1.265 -15.094 1.00 61.53 242 GLY A N 1
ATOM 1792 C CA . GLY A 1 242 ? 16.469 0.108 -14.446 1.00 61.53 242 GLY A CA 1
ATOM 1793 C C . GLY A 1 242 ? 17.445 0.549 -13.368 1.00 61.53 242 GLY A C 1
ATOM 1794 O O . GLY 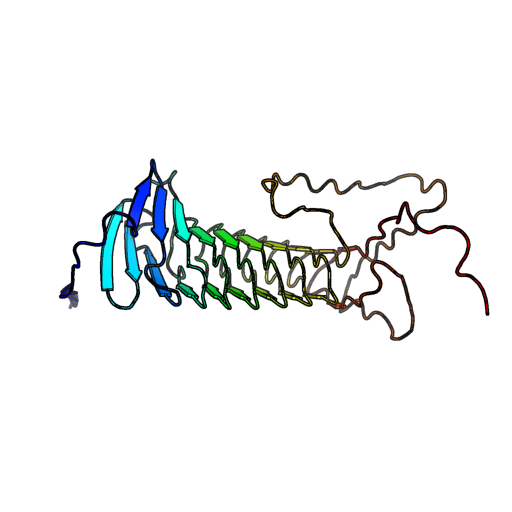A 1 242 ? 18.153 1.545 -13.555 1.00 61.53 242 GLY A O 1
ATOM 1795 N N . GLY A 1 243 ? 17.512 -0.196 -12.271 1.00 66.50 243 GLY A N 1
ATOM 1796 C CA . GLY A 1 243 ? 18.581 -0.057 -11.291 1.00 66.50 243 GLY A CA 1
ATOM 1797 C C . GLY A 1 243 ? 19.692 -1.092 -11.499 1.00 66.50 243 GLY A C 1
ATOM 1798 O O . GLY A 1 243 ? 20.202 -1.250 -12.616 1.00 66.50 243 GLY A O 1
ATOM 1799 N N . THR A 1 244 ? 20.146 -1.727 -10.418 1.00 64.75 244 THR A N 1
ATOM 1800 C CA . THR A 1 244 ? 21.277 -2.656 -10.430 1.00 64.75 244 THR A CA 1
ATOM 1801 C C . THR A 1 244 ? 20.851 -4.070 -10.839 1.00 64.75 244 THR A C 1
ATOM 1803 O O . THR A 1 244 ? 20.760 -4.970 -10.025 1.00 64.75 244 THR A O 1
ATOM 1806 N N . GLY A 1 245 ? 20.676 -4.303 -12.141 1.00 61.03 245 GLY A N 1
ATOM 1807 C CA . GLY A 1 245 ? 20.367 -5.642 -12.650 1.00 61.03 245 GLY A CA 1
ATOM 1808 C C . GLY A 1 245 ? 20.043 -5.696 -14.139 1.00 61.03 245 GLY A C 1
ATOM 1809 O O . GLY A 1 245 ? 20.066 -4.687 -14.854 1.00 61.03 245 GLY A O 1
ATOM 1810 N N . GLY A 1 246 ? 19.779 -6.909 -14.610 1.00 64.31 246 GLY A N 1
ATOM 1811 C CA . GLY A 1 246 ? 19.359 -7.296 -15.953 1.00 64.31 246 GLY A CA 1
ATOM 1812 C C . GLY A 1 246 ? 17.876 -7.049 -16.222 1.00 64.31 246 GLY A C 1
ATOM 1813 O O . GLY A 1 246 ? 17.189 -7.950 -16.696 1.00 64.31 246 GLY A O 1
ATOM 1814 N N . ASN A 1 247 ? 17.409 -5.835 -15.932 1.00 64.38 247 ASN A N 1
ATOM 1815 C CA . ASN A 1 247 ? 16.004 -5.435 -16.008 1.00 64.38 247 ASN A CA 1
ATOM 1816 C C . ASN A 1 247 ? 15.373 -5.670 -17.385 1.00 64.38 247 ASN A C 1
ATOM 1818 O O . ASN A 1 247 ? 15.994 -5.410 -18.431 1.00 64.38 247 ASN A O 1
ATOM 1822 N N . LEU A 1 248 ? 14.113 -6.106 -17.366 1.00 69.19 248 LEU A N 1
ATOM 1823 C CA . LEU A 1 248 ? 13.288 -6.324 -18.544 1.00 69.19 248 LEU A CA 1
ATOM 1824 C C . LEU A 1 248 ? 12.163 -5.288 -18.605 1.00 69.19 248 LEU A C 1
ATOM 1826 O O . LEU A 1 248 ? 11.321 -5.209 -17.717 1.00 69.19 248 LEU A O 1
ATOM 1830 N N . PHE A 1 249 ? 12.139 -4.528 -19.698 1.00 70.69 249 PHE A N 1
ATOM 1831 C CA . PHE A 1 249 ? 11.144 -3.485 -19.932 1.00 70.69 249 PHE A CA 1
ATOM 1832 C C . PHE A 1 249 ? 10.184 -3.904 -21.035 1.00 70.69 249 PHE A C 1
ATOM 1834 O O . PHE A 1 249 ? 10.623 -4.253 -22.138 1.00 70.69 249 PHE A O 1
ATOM 1841 N N . PHE A 1 250 ? 8.891 -3.806 -20.748 1.00 69.62 250 PHE A N 1
ATOM 1842 C CA . PHE A 1 250 ? 7.825 -3.902 -21.730 1.00 69.62 250 PHE A CA 1
ATOM 1843 C C . PHE A 1 250 ? 7.131 -2.549 -21.860 1.00 69.62 250 PHE A C 1
ATOM 1845 O O . PHE A 1 250 ? 6.644 -1.970 -20.894 1.00 69.62 250 PHE A O 1
ATOM 1852 N N . VAL A 1 251 ? 7.050 -2.072 -23.093 1.00 61.88 251 VAL A N 1
ATOM 1853 C CA . VAL A 1 251 ? 6.057 -1.078 -23.496 1.00 61.88 251 VAL A CA 1
ATOM 1854 C C . VAL A 1 251 ? 5.062 -1.878 -24.327 1.00 61.88 251 VAL A C 1
ATOM 1856 O O . VAL A 1 251 ? 5.472 -2.532 -25.294 1.00 61.88 251 VAL A O 1
ATOM 1859 N N . GLY A 1 252 ? 3.816 -1.967 -23.869 1.00 50.16 252 GLY A N 1
ATOM 1860 C CA . GLY A 1 252 ? 2.783 -2.749 -24.537 1.00 50.16 252 GLY A CA 1
ATOM 1861 C C . GLY A 1 252 ? 2.375 -2.136 -25.878 1.00 50.16 252 GLY A C 1
ATOM 1862 O O . GLY A 1 252 ? 2.961 -1.178 -26.361 1.00 50.16 252 GLY A O 1
ATOM 1863 N N . SER A 1 253 ? 1.369 -2.723 -26.513 1.00 40.41 253 SER A N 1
ATOM 1864 C CA . SER A 1 253 ? 0.490 -2.030 -27.455 1.00 40.41 253 SER A CA 1
ATOM 1865 C C . SER A 1 253 ? -0.841 -2.757 -27.382 1.00 40.41 253 SER A C 1
ATOM 1867 O O . SER A 1 253 ? -0.857 -3.967 -27.649 1.00 40.41 253 SER A O 1
ATOM 1869 N N . THR A 1 254 ? -1.946 -2.086 -27.063 1.00 44.66 254 THR A N 1
ATOM 1870 C CA . THR A 1 254 ? -3.268 -2.679 -27.317 1.00 44.66 254 THR A CA 1
ATOM 1871 C C . THR A 1 254 ? -3.892 -2.107 -28.583 1.00 44.66 254 THR A C 1
ATOM 1873 O O . THR A 1 254 ? -4.058 -0.903 -28.765 1.00 44.66 254 THR A O 1
ATOM 1876 N N . ASP A 1 255 ? -4.216 -3.027 -29.495 1.00 38.72 255 ASP A N 1
ATOM 1877 C CA . ASP A 1 255 ? -5.095 -2.804 -30.633 1.00 38.72 255 ASP A CA 1
ATOM 1878 C C . ASP A 1 255 ? -6.366 -2.080 -30.170 1.00 38.72 255 ASP A C 1
ATOM 1880 O O . ASP A 1 255 ? -7.132 -2.613 -29.367 1.00 38.72 255 ASP A O 1
ATOM 1884 N N . SER A 1 256 ? -6.666 -0.919 -30.749 1.00 35.25 256 SER A N 1
ATOM 1885 C CA . SER A 1 256 ? -8.054 -0.464 -30.796 1.00 35.25 256 SER A CA 1
ATOM 1886 C C . SER A 1 256 ? -8.796 -1.285 -31.859 1.00 35.25 256 SER A C 1
ATOM 1888 O O . SER A 1 256 ? -8.456 -1.181 -33.041 1.00 35.25 256 SER A O 1
ATOM 1890 N N . PRO A 1 257 ? -9.859 -2.047 -31.527 1.00 41.78 257 PRO A N 1
ATOM 1891 C CA . PRO A 1 257 ? -10.761 -2.583 -32.543 1.00 41.78 257 PRO A CA 1
ATOM 1892 C C . PRO A 1 257 ? -11.696 -1.512 -33.141 1.00 41.78 257 PRO A C 1
ATOM 1894 O O . PRO A 1 257 ? -12.542 -1.847 -33.971 1.00 41.78 257 PRO A O 1
ATOM 1897 N N . TYR A 1 258 ? -11.560 -0.230 -32.777 1.00 38.84 258 TYR A N 1
ATOM 1898 C CA . TYR A 1 258 ? -12.405 0.850 -33.288 1.00 38.84 258 TYR A CA 1
ATOM 1899 C C . TYR A 1 258 ? -11.593 2.093 -33.662 1.00 38.84 258 TYR A C 1
ATOM 1901 O O . TYR A 1 258 ? -11.532 3.080 -32.936 1.00 38.84 258 TYR A O 1
ATOM 1909 N N . GLY A 1 259 ? -11.031 2.061 -34.867 1.00 32.91 259 GLY A N 1
ATOM 1910 C CA . GLY A 1 259 ? -10.582 3.241 -35.596 1.00 32.91 259 GLY A CA 1
ATOM 1911 C C . GLY A 1 259 ? -10.864 3.026 -37.074 1.00 32.91 259 GLY A C 1
ATOM 1912 O O . GLY A 1 259 ? -10.098 2.377 -37.780 1.00 32.91 259 GLY A O 1
ATOM 1913 N N . THR A 1 260 ? -12.015 3.493 -37.548 1.00 33.19 260 THR A N 1
ATOM 1914 C CA . THR A 1 260 ? -12.316 3.510 -38.980 1.00 33.19 260 THR A CA 1
ATOM 1915 C C . THR A 1 260 ? -11.231 4.275 -39.739 1.00 33.19 260 THR A C 1
ATOM 1917 O O . THR A 1 260 ? -10.749 5.303 -39.277 1.00 33.19 260 THR A O 1
ATOM 1920 N N . LEU A 1 261 ? -10.895 3.751 -40.916 1.00 32.75 261 LEU A N 1
ATOM 1921 C CA . LEU A 1 261 ? -9.943 4.197 -41.942 1.00 32.75 261 LEU A CA 1
ATOM 1922 C C . LEU A 1 261 ? -10.087 5.660 -42.451 1.00 32.75 261 LEU A C 1
ATOM 1924 O O . LEU A 1 261 ? -9.984 5.879 -43.656 1.00 32.75 261 LEU A O 1
ATOM 1928 N N . GLU A 1 262 ? -10.314 6.672 -41.606 1.00 33.56 262 GLU A N 1
ATOM 1929 C CA . GLU A 1 262 ? -10.534 8.055 -42.079 1.00 33.56 262 GLU A CA 1
ATOM 1930 C C . GLU A 1 262 ? -9.557 9.139 -41.592 1.00 33.56 262 GLU A C 1
ATOM 1932 O O . GLU A 1 262 ? -9.453 10.151 -42.279 1.00 33.56 262 GLU A O 1
ATOM 1937 N N . ASP A 1 263 ? -8.725 8.935 -40.568 1.00 29.98 263 ASP A N 1
ATOM 1938 C CA . ASP A 1 263 ? -7.872 10.031 -40.055 1.00 29.98 263 ASP A CA 1
ATOM 1939 C C . ASP A 1 263 ? -6.407 10.001 -40.534 1.00 29.98 263 ASP A C 1
ATOM 1941 O O . ASP A 1 263 ? -5.467 10.280 -39.794 1.00 29.98 263 ASP A O 1
ATOM 1945 N N . MET A 1 264 ? -6.204 9.734 -41.828 1.00 26.64 264 MET A N 1
ATOM 1946 C CA . MET A 1 264 ? -5.001 10.177 -42.548 1.00 26.64 264 MET A CA 1
ATOM 1947 C C . MET A 1 264 ? -5.396 11.192 -43.622 1.00 26.64 264 MET A C 1
ATOM 1949 O O . MET A 1 264 ? -5.555 10.849 -44.794 1.00 26.64 264 MET A O 1
ATOM 1953 N N . TYR A 1 265 ? -5.507 12.462 -43.231 1.00 23.77 265 TYR A N 1
ATOM 1954 C CA . TYR A 1 265 ? -5.392 13.572 -44.172 1.00 23.77 265 TYR A CA 1
ATOM 1955 C C . TYR A 1 265 ? -4.583 14.741 -43.591 1.00 23.77 265 TYR A C 1
ATOM 1957 O O . TYR A 1 265 ? -5.020 15.414 -42.662 1.00 23.77 265 TYR A O 1
ATOM 1965 N N . VAL A 1 266 ? -3.481 14.996 -44.314 1.00 30.81 266 VAL A N 1
ATOM 1966 C CA . VAL A 1 266 ? -2.554 16.150 -44.353 1.00 30.81 266 VAL A CA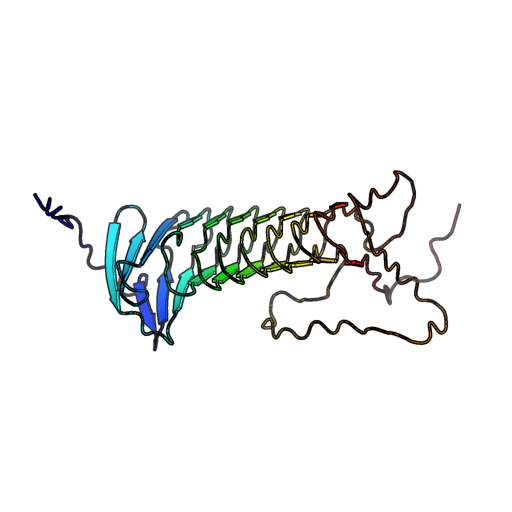 1
ATOM 1967 C C . VAL A 1 266 ? -1.457 16.204 -43.294 1.00 30.81 266 VAL A C 1
ATOM 1969 O O . VAL A 1 266 ? -1.732 16.587 -42.142 1.00 30.81 266 VAL A O 1
#

pLDDT: mean 74.35, std 23.96, range [23.77, 98.88]

Radius of gyration: 21.6 Å; chains: 1; bounding box: 43×34×81 Å